Protein AF-0000000087319125 (afdb_homodimer)

pLDDT: mean 79.11, std 26.71, range [21.03, 98.69]

Structure (mmCIF, N/CA/C/O backbone):
data_AF-0000000087319125-model_v1
#
loop_
_entity.id
_entity.type
_entity.pdbx_description
1 polymer 'Uncharacterized protein'
#
loop_
_atom_site.group_PDB
_atom_site.id
_atom_site.type_symbol
_atom_site.label_atom_id
_atom_site.label_alt_id
_atom_site.label_comp_id
_atom_site.label_asym_id
_atom_site.label_entity_id
_atom_site.label_seq_id
_atom_site.pdbx_PDB_ins_code
_atom_site.Cartn_x
_atom_site.Cartn_y
_atom_site.Cartn_z
_atom_site.occupancy
_atom_site.B_iso_or_equiv
_atom_site.auth_seq_id
_atom_site.auth_comp_id
_atom_site.auth_asym_id
_atom_site.auth_atom_id
_atom_site.pdbx_PDB_model_num
ATOM 1 N N . MET A 1 1 ? -38.781 -4.066 -57.594 1 25.02 1 MET A N 1
ATOM 2 C CA . MET A 1 1 ? -39.094 -4 -56.156 1 25.02 1 MET A CA 1
ATOM 3 C C . MET A 1 1 ? -37.938 -4.477 -55.312 1 25.02 1 MET A C 1
ATOM 5 O O . MET A 1 1 ? -38.031 -4.508 -54.062 1 25.02 1 MET A O 1
ATOM 9 N N . GLU A 1 2 ? -36.938 -5.199 -55.875 1 26.89 2 GLU A N 1
ATOM 10 C CA . GLU A 1 2 ? -35.875 -6.105 -55.406 1 26.89 2 GLU A CA 1
ATOM 11 C C . GLU A 1 2 ? -34.75 -5.344 -54.75 1 26.89 2 GLU A C 1
ATOM 13 O O . GLU A 1 2 ? -33.969 -5.918 -53.969 1 26.89 2 GLU A O 1
ATOM 18 N N . GLU A 1 3 ? -34.406 -4.188 -55.25 1 23.64 3 GLU A N 1
ATOM 19 C CA . GLU A 1 3 ? -33.125 -3.508 -55.188 1 23.64 3 GLU A CA 1
ATOM 20 C C . GLU A 1 3 ? -32.812 -3.064 -53.75 1 23.64 3 GLU A C 1
ATOM 22 O O . GLU A 1 3 ? -31.656 -2.805 -53.406 1 23.64 3 GLU A O 1
ATOM 27 N N . GLU A 1 4 ? -33.844 -2.639 -53.094 1 25.41 4 GLU A N 1
ATOM 28 C CA . GLU A 1 4 ? -33.656 -1.659 -52.031 1 25.41 4 GLU A CA 1
ATOM 29 C C . GLU A 1 4 ? -32.938 -2.287 -50.844 1 25.41 4 GLU A C 1
ATOM 31 O O . GLU A 1 4 ? -33.312 -2.055 -49.688 1 25.41 4 GLU A O 1
ATOM 36 N N . ALA A 1 5 ? -32.5 -3.541 -51 1 22.66 5 ALA A N 1
ATOM 37 C CA . ALA A 1 5 ? -32.094 -4.355 -49.844 1 22.66 5 ALA A CA 1
ATOM 38 C C . ALA A 1 5 ? -30.953 -3.715 -49.094 1 22.66 5 ALA A C 1
ATOM 40 O O . ALA A 1 5 ? -30.969 -3.688 -47.844 1 22.66 5 ALA A O 1
ATOM 41 N N . ALA A 1 6 ? -29.766 -3.613 -49.688 1 21.61 6 ALA A N 1
ATOM 42 C CA . ALA A 1 6 ? -28.453 -3.959 -49.125 1 21.61 6 ALA A CA 1
ATOM 43 C C . ALA A 1 6 ? -27.938 -2.842 -48.219 1 21.61 6 ALA A C 1
ATOM 45 O O . ALA A 1 6 ? -26.781 -2.895 -47.781 1 21.61 6 ALA A O 1
ATOM 46 N N . ALA A 1 7 ? -28.375 -1.65 -48.312 1 21.03 7 ALA A N 1
ATOM 47 C CA . ALA A 1 7 ? -27.547 -0.565 -47.781 1 21.03 7 ALA A CA 1
ATOM 48 C C . ALA A 1 7 ? -27.391 -0.665 -46.281 1 21.03 7 ALA A C 1
ATOM 50 O O . ALA A 1 7 ? -27.875 0.193 -45.531 1 21.03 7 ALA A O 1
ATOM 51 N N . ALA A 1 8 ? -27.891 -1.714 -45.562 1 22.61 8 ALA A N 1
ATOM 52 C CA . ALA A 1 8 ? -27.938 -1.617 -44.125 1 22.61 8 ALA A CA 1
ATOM 53 C C . ALA A 1 8 ? -26.547 -1.407 -43.531 1 22.61 8 ALA A C 1
ATOM 55 O O . ALA A 1 8 ? -25.703 -2.312 -43.562 1 22.61 8 ALA A O 1
ATOM 56 N N . ALA A 1 9 ? -25.781 -0.359 -43.812 1 22.11 9 ALA A N 1
ATOM 57 C CA . ALA A 1 9 ? -24.484 0.151 -43.375 1 22.11 9 ALA A CA 1
ATOM 58 C C . ALA A 1 9 ? -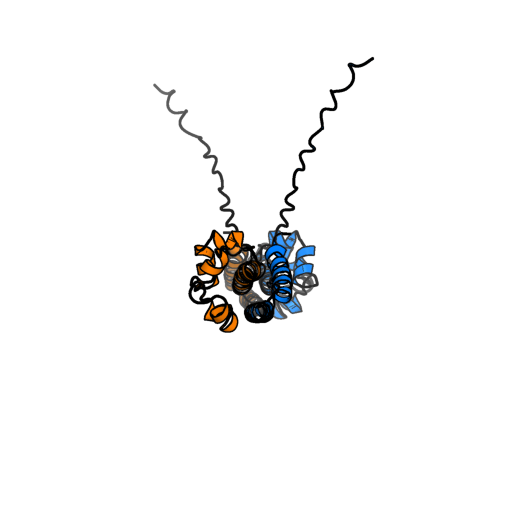24.359 0.104 -41.844 1 22.11 9 ALA A C 1
ATOM 60 O O . ALA A 1 9 ? -25.109 0.774 -41.125 1 22.11 9 ALA A O 1
ATOM 61 N N . THR A 1 10 ? -24.062 -1.036 -41.25 1 22.89 10 THR A N 1
ATOM 62 C CA . THR A 1 10 ? -23.969 -1.402 -39.844 1 22.89 10 THR A CA 1
ATOM 63 C C . THR A 1 10 ? -23.062 -0.426 -39.094 1 22.89 10 THR A C 1
ATOM 65 O O . THR A 1 10 ? -21.922 -0.202 -39.5 1 22.89 10 THR A O 1
ATOM 68 N N . GLU A 1 11 ? -23.516 0.74 -38.656 1 21.3 11 GLU A N 1
ATOM 69 C CA . GLU A 1 11 ? -22.891 1.734 -37.781 1 21.3 11 GLU A CA 1
ATOM 70 C C . GLU A 1 11 ? -22.125 1.07 -36.625 1 21.3 11 GLU A C 1
ATOM 72 O O . GLU A 1 11 ? -22.734 0.428 -35.781 1 21.3 11 GLU A O 1
ATOM 77 N N . GLU A 1 12 ? -21 0.426 -36.906 1 22.55 12 GLU A N 1
ATOM 78 C CA . GLU A 1 12 ? -20.047 -0.133 -35.938 1 22.55 12 GLU A CA 1
ATOM 79 C C . GLU A 1 12 ? -19.75 0.86 -34.844 1 22.55 12 GLU A C 1
ATOM 81 O O . GLU A 1 12 ? -19.203 1.938 -35.094 1 22.55 12 GLU A O 1
ATOM 86 N N . GLU A 1 13 ? -20.641 1.025 -33.875 1 23.78 13 GLU A N 1
ATOM 87 C CA . GLU A 1 13 ? -20.484 1.828 -32.688 1 23.78 13 GLU A CA 1
ATOM 88 C C . GLU A 1 13 ? -19.078 1.679 -32.094 1 23.78 13 GLU A C 1
ATOM 90 O O . GLU A 1 13 ? -18.656 0.567 -31.781 1 23.78 13 GLU A O 1
ATOM 95 N N . ALA A 1 14 ? -18.141 2.506 -32.406 1 24.02 14 ALA A N 1
ATOM 96 C CA . ALA A 1 14 ? -16.844 2.775 -31.812 1 24.02 14 ALA A CA 1
ATOM 97 C C . ALA A 1 14 ? -16.891 2.639 -30.297 1 24.02 14 ALA A C 1
ATOM 99 O O . ALA A 1 14 ? -17.484 3.479 -29.609 1 24.02 14 ALA A O 1
ATOM 100 N N . ALA A 1 15 ? -17.234 1.539 -29.75 1 24.06 15 ALA A N 1
ATOM 101 C CA . ALA A 1 15 ? -17.156 1.241 -28.312 1 24.06 15 ALA A CA 1
ATOM 102 C C . ALA A 1 15 ? -15.883 1.801 -27.703 1 24.06 15 ALA A C 1
ATOM 104 O O . ALA A 1 15 ? -14.789 1.275 -27.938 1 24.06 15 ALA A O 1
ATOM 105 N N . VAL A 1 16 ? -15.656 3.002 -27.703 1 24.8 16 VAL A N 1
ATOM 106 C CA . VAL A 1 16 ? -14.734 3.775 -26.875 1 24.8 16 VAL A CA 1
ATOM 107 C C . VAL A 1 16 ? -14.641 3.15 -25.484 1 24.8 16 VAL A C 1
ATOM 109 O O . VAL A 1 16 ? -15.617 3.146 -24.734 1 24.8 16 VAL A O 1
ATOM 112 N N . THR A 1 17 ? -14.195 2.004 -25.375 1 25.05 17 THR A N 1
ATOM 113 C CA . THR A 1 17 ? -13.852 1.373 -24.109 1 25.05 17 THR A CA 1
ATOM 114 C C . THR A 1 17 ? -13.289 2.4 -23.125 1 25.05 17 THR A C 1
ATOM 116 O O . THR A 1 17 ? -12.227 2.979 -23.359 1 25.05 17 THR A O 1
ATOM 119 N N . HIS A 1 18 ? -13.992 3.357 -22.75 1 25.55 18 HIS A N 1
ATOM 120 C CA . HIS A 1 18 ? -13.781 4.238 -21.609 1 25.55 18 HIS A CA 1
ATOM 121 C C . HIS A 1 18 ? -13.016 3.521 -20.5 1 25.55 18 HIS A C 1
ATOM 123 O O . HIS A 1 18 ? -13.57 2.662 -19.812 1 25.55 18 HIS A O 1
ATOM 129 N N . ARG A 1 19 ? -11.898 3.057 -20.844 1 26.61 19 ARG A N 1
ATOM 130 C CA . ARG A 1 19 ? -10.922 2.621 -19.844 1 26.61 19 ARG A CA 1
ATOM 131 C C . ARG A 1 19 ? -11.047 3.424 -18.562 1 26.61 19 ARG A C 1
ATOM 133 O O . ARG A 1 19 ? -10.727 4.613 -18.531 1 26.61 19 ARG A O 1
ATOM 140 N N . HIS A 1 20 ? -12.195 3.387 -17.953 1 28.06 20 HIS A N 1
ATOM 141 C CA . HIS A 1 20 ? -12.289 3.938 -16.609 1 28.06 20 HIS A CA 1
ATOM 142 C C . HIS A 1 20 ? -10.953 3.852 -15.875 1 28.06 20 HIS A C 1
ATOM 144 O O . HIS A 1 20 ? -10.461 2.756 -15.609 1 28.06 20 HIS A O 1
ATOM 150 N N . GLN A 1 21 ? -9.984 4.523 -16.344 1 27.44 21 GLN A N 1
ATOM 151 C CA . GLN A 1 21 ? -8.75 4.766 -15.617 1 27.44 21 GLN A CA 1
ATOM 152 C C . GLN A 1 21 ? -9 4.797 -14.109 1 27.44 21 GLN A C 1
ATOM 154 O O . GLN A 1 21 ? -9.5 5.785 -13.578 1 27.44 21 GLN A O 1
ATOM 159 N N . HIS A 1 22 ? -9.742 3.914 -13.633 1 32.62 22 HIS A N 1
ATOM 160 C CA . HIS A 1 22 ? -9.859 3.85 -12.18 1 32.62 22 HIS A CA 1
ATOM 161 C C . HIS A 1 22 ? -8.586 4.344 -11.5 1 32.62 22 HIS A C 1
ATOM 163 O O . HIS A 1 22 ? -7.504 3.816 -11.742 1 32.62 22 HIS A O 1
ATOM 169 N N . ARG A 1 23 ? -8.344 5.531 -11.656 1 33.59 23 ARG A N 1
ATOM 170 C CA . ARG A 1 23 ? -7.273 6.301 -11.031 1 33.59 23 ARG A CA 1
ATOM 171 C C . ARG A 1 23 ? -6.988 5.793 -9.617 1 33.59 23 ARG A C 1
ATOM 173 O O . ARG A 1 23 ? -7.793 5.984 -8.711 1 33.59 23 ARG A O 1
ATOM 180 N N . ARG A 1 24 ? -6.52 4.613 -9.609 1 42.56 24 ARG A N 1
ATOM 181 C CA . ARG A 1 24 ? -5.992 4.098 -8.344 1 42.56 24 ARG A CA 1
ATOM 182 C C . ARG A 1 24 ? -5.32 5.203 -7.539 1 42.56 24 ARG A C 1
ATOM 184 O O . ARG A 1 24 ? -4.688 6.094 -8.109 1 42.56 24 ARG A O 1
ATOM 191 N N . ARG A 1 25 ? -5.938 5.469 -6.41 1 46.28 25 ARG A N 1
ATOM 192 C CA . ARG A 1 25 ? -5.398 6.457 -5.477 1 46.28 25 ARG A CA 1
ATOM 193 C C . ARG A 1 25 ? -3.895 6.285 -5.309 1 46.28 25 ARG A C 1
ATOM 195 O O . ARG A 1 25 ? -3.406 5.172 -5.117 1 46.28 25 ARG A O 1
ATOM 202 N N . PRO A 1 26 ? -3.234 7.242 -5.871 1 48.5 26 PRO A N 1
ATOM 203 C CA . PRO A 1 26 ? -1.828 7.117 -5.477 1 48.5 26 PRO A CA 1
ATOM 204 C C . PRO A 1 26 ? -1.658 6.785 -3.996 1 48.5 26 PRO A C 1
ATOM 206 O O . PRO A 1 26 ? -2.457 7.223 -3.164 1 48.5 26 PRO A O 1
ATOM 209 N N . ALA A 1 27 ? -0.983 5.852 -3.586 1 58.91 27 ALA A N 1
ATOM 210 C CA . ALA A 1 27 ? -0.657 5.531 -2.199 1 58.91 27 ALA A CA 1
ATOM 211 C C . ALA A 1 27 ? -0.122 6.758 -1.466 1 58.91 27 ALA A C 1
ATOM 213 O O . ALA A 1 27 ? -0.305 6.895 -0.254 1 58.91 27 ALA A O 1
ATOM 214 N N . THR A 1 28 ? 0.435 7.66 -2.328 1 72.38 28 THR A N 1
ATOM 215 C CA . THR A 1 28 ? 1.011 8.867 -1.737 1 72.38 28 THR A CA 1
ATOM 216 C C . THR A 1 28 ? 0.646 10.102 -2.559 1 72.38 28 THR A C 1
ATOM 218 O O . THR A 1 28 ? 0.623 10.047 -3.789 1 72.38 28 THR A O 1
ATOM 221 N N . ALA A 1 29 ? 0.212 11.188 -1.948 1 80.88 29 ALA A N 1
ATOM 222 C CA . ALA A 1 29 ? -0.14 12.422 -2.637 1 80.88 29 ALA A CA 1
ATOM 223 C C . ALA A 1 29 ? 0.317 13.641 -1.839 1 80.88 29 ALA A C 1
ATOM 225 O O . ALA A 1 29 ? 0.651 13.531 -0.657 1 80.88 29 ALA A O 1
ATOM 226 N N . ASP A 1 30 ? 0.442 14.766 -2.559 1 90.25 30 ASP A N 1
ATOM 227 C CA . ASP A 1 30 ? 0.856 16.016 -1.926 1 90.25 30 ASP A CA 1
ATOM 228 C C . ASP A 1 30 ? -0.339 16.75 -1.316 1 90.25 30 ASP A C 1
ATOM 230 O O . ASP A 1 30 ? -1.482 16.312 -1.476 1 90.25 30 ASP A O 1
ATOM 234 N N . PRO A 1 31 ? -0.027 17.875 -0.586 1 93.69 31 PRO A N 1
ATOM 235 C CA . PRO A 1 31 ? -1.12 18.594 0.074 1 93.69 31 PRO A CA 1
ATOM 236 C C . PRO A 1 31 ? -2.156 19.125 -0.914 1 93.69 31 PRO A C 1
ATOM 238 O O . PRO A 1 31 ? -3.355 19.109 -0.625 1 93.69 31 PRO A O 1
ATOM 241 N N . ALA A 1 32 ? -1.758 19.578 -1.958 1 91.5 32 ALA A N 1
ATOM 242 C CA . ALA A 1 32 ? -2.688 20.141 -2.93 1 91.5 32 ALA A CA 1
ATOM 243 C C . ALA A 1 32 ? -3.689 19.094 -3.41 1 91.5 32 ALA A C 1
ATOM 245 O O . ALA A 1 32 ? -4.875 19.406 -3.576 1 91.5 32 ALA A O 1
ATOM 246 N N . TYR A 1 33 ? -3.262 17.891 -3.699 1 88.62 33 TYR A N 1
ATOM 247 C CA . TYR A 1 33 ? -4.164 16.812 -4.082 1 88.62 33 TYR A CA 1
ATOM 248 C C . TYR A 1 33 ? -5.215 16.562 -3.004 1 88.62 33 TYR A C 1
ATOM 250 O O . TYR A 1 33 ? -6.414 16.562 -3.289 1 88.62 33 TYR A O 1
ATOM 258 N N . TRP A 1 34 ? -4.762 16.375 -1.835 1 92.62 34 TRP A N 1
ATOM 259 C CA . TRP A 1 34 ? -5.656 16.016 -0.736 1 92.62 34 TRP A CA 1
ATOM 260 C C . TRP A 1 34 ? -6.656 17.141 -0.467 1 92.62 34 TRP A C 1
ATOM 262 O O . TRP A 1 34 ? -7.828 16.875 -0.18 1 92.62 34 TRP A O 1
ATOM 272 N N . LYS A 1 35 ? -6.16 18.359 -0.578 1 94 35 LYS A N 1
ATOM 273 C CA . LYS A 1 35 ? -7.008 19.531 -0.391 1 94 35 LYS A CA 1
ATOM 274 C C . LYS A 1 35 ? -8.219 19.5 -1.323 1 94 35 LYS A C 1
ATOM 276 O O . LYS A 1 35 ? -9.328 19.844 -0.922 1 94 35 LYS A O 1
ATOM 281 N N . GLY A 1 36 ? -8.047 19.047 -2.42 1 93.06 36 GLY A N 1
ATOM 282 C CA . GLY A 1 36 ? -9.078 19.047 -3.441 1 93.06 36 GLY A CA 1
ATOM 283 C C . GLY A 1 36 ? -9.938 17.797 -3.418 1 93.06 36 GLY A C 1
ATOM 284 O O . GLY A 1 36 ? -10.898 17.672 -4.184 1 93.06 36 GLY A O 1
ATOM 285 N N . HIS A 1 37 ? -9.656 16.906 -2.6 1 91.69 37 HIS A N 1
ATOM 286 C CA . HIS A 1 37 ? -10.375 15.625 -2.621 1 91.69 37 HIS A CA 1
ATOM 287 C C . HIS A 1 37 ? -10.773 15.203 -1.214 1 91.69 37 HIS A C 1
ATOM 289 O O . HIS A 1 37 ? -10.312 14.172 -0.713 1 91.69 37 HIS A O 1
ATOM 295 N N . PRO A 1 38 ? -11.711 15.93 -0.602 1 92.44 38 PRO A N 1
ATOM 296 C CA . PRO A 1 38 ? -12.133 15.57 0.756 1 92.44 38 PRO A CA 1
ATOM 297 C C . PRO A 1 38 ? -12.766 14.18 0.835 1 92.44 38 PRO A C 1
ATOM 299 O O . PRO A 1 38 ? -12.641 13.5 1.855 1 92.44 38 PRO A O 1
ATOM 302 N N . GLU A 1 39 ? -13.375 13.703 -0.21 1 89.62 39 GLU A N 1
ATOM 303 C CA . GLU A 1 39 ? -13.977 12.375 -0.235 1 89.62 39 GLU A CA 1
ATOM 304 C C . GLU A 1 39 ? -12.922 11.281 -0.13 1 89.62 39 GLU A C 1
ATOM 306 O O . GLU A 1 39 ? -13.164 10.234 0.47 1 89.62 39 GLU A O 1
ATOM 311 N N . LYS A 1 40 ? -11.82 11.453 -0.725 1 84.94 40 LYS A N 1
ATOM 312 C CA . LYS A 1 40 ? -10.734 10.477 -0.658 1 84.94 40 LYS A CA 1
ATOM 313 C C . LYS A 1 40 ? -10.125 10.43 0.738 1 84.94 40 LYS A C 1
ATOM 315 O O . LYS A 1 40 ? -9.68 9.375 1.192 1 84.94 40 LYS A O 1
ATOM 320 N N . ILE A 1 41 ? -10.117 11.586 1.368 1 90.19 41 ILE A N 1
ATOM 321 C CA . ILE A 1 41 ? -9.656 11.602 2.752 1 90.19 41 ILE A CA 1
ATOM 322 C C . ILE A 1 41 ? -10.562 10.719 3.609 1 90.19 41 ILE A C 1
ATOM 324 O O . ILE A 1 41 ? -10.086 9.883 4.375 1 90.19 41 ILE A O 1
ATOM 328 N N . ILE A 1 42 ? -11.828 10.898 3.422 1 90.12 42 ILE A N 1
ATOM 329 C CA . ILE A 1 42 ? -12.805 10.117 4.176 1 90.12 42 ILE A CA 1
ATOM 330 C C . ILE A 1 42 ? -12.648 8.633 3.846 1 90.12 42 ILE A C 1
ATOM 332 O 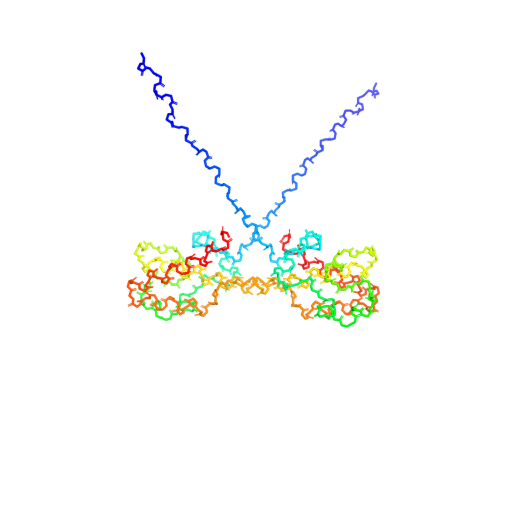O . ILE A 1 42 ? -12.742 7.785 4.734 1 90.12 42 ILE A O 1
ATOM 336 N N . ASP A 1 43 ? -12.344 8.328 2.631 1 82.69 43 ASP A N 1
ATOM 337 C CA . ASP A 1 43 ? -12.133 6.938 2.238 1 82.69 43 ASP A CA 1
ATOM 338 C C . ASP A 1 43 ? -10.961 6.328 3.004 1 82.69 43 ASP A C 1
ATOM 340 O O . ASP A 1 43 ? -10.984 5.145 3.354 1 82.69 43 ASP A O 1
ATOM 344 N N . CYS A 1 44 ? -9.945 7.023 3.234 1 82.69 44 CYS A N 1
ATOM 345 C CA . CYS A 1 44 ? -8.727 6.535 3.871 1 82.69 44 CYS A CA 1
ATOM 346 C C . CYS A 1 44 ? -8.898 6.465 5.387 1 82.69 44 CYS A C 1
ATOM 348 O O . CYS A 1 44 ? -8.508 5.477 6.012 1 82.69 44 CYS A O 1
ATOM 350 N N . ILE A 1 45 ? -9.477 7.527 5.918 1 87 45 ILE A N 1
ATOM 351 C CA . ILE A 1 45 ? -9.414 7.727 7.363 1 87 45 ILE A CA 1
ATOM 352 C C . ILE A 1 45 ? -10.766 7.371 7.992 1 87 45 ILE A C 1
ATOM 354 O O . ILE A 1 45 ? -10.828 7.008 9.172 1 87 45 ILE A O 1
ATOM 358 N N . GLY A 1 46 ? -11.852 7.48 7.23 1 87.31 46 GLY A N 1
ATOM 359 C CA . GLY A 1 46 ? -13.211 7.277 7.719 1 87.31 46 GLY A CA 1
ATOM 360 C C . GLY A 1 46 ? -13.93 8.57 8.039 1 87.31 46 GLY A C 1
ATOM 361 O O . GLY A 1 46 ? -15.141 8.578 8.234 1 87.31 46 GLY A O 1
ATOM 362 N N . ASN A 1 47 ? -13.266 9.688 8.234 1 90.44 47 ASN A N 1
ATOM 363 C CA . ASN A 1 47 ? -13.711 11.062 8.453 1 90.44 47 ASN A CA 1
ATOM 364 C C . ASN A 1 47 ? -12.68 12.07 7.965 1 90.44 47 ASN A C 1
ATOM 366 O O . ASN A 1 47 ? -11.727 11.703 7.273 1 90.44 47 ASN A O 1
ATOM 370 N N . LEU A 1 48 ? -12.859 13.344 8.273 1 91.69 48 LEU A N 1
ATOM 371 C CA . LEU A 1 48 ? -11.922 14.352 7.809 1 91.69 48 LEU A CA 1
ATOM 372 C C . LEU A 1 48 ? -10.711 14.445 8.734 1 91.69 48 LEU A C 1
ATOM 374 O O . LEU A 1 48 ? -9.828 15.273 8.531 1 91.69 48 LEU A O 1
ATOM 378 N N . GLY A 1 49 ? -10.578 13.609 9.719 1 91.94 49 GLY A N 1
ATOM 379 C CA . GLY A 1 49 ? -9.414 13.469 10.578 1 91.94 49 GLY A CA 1
ATOM 380 C C . GLY A 1 49 ? -9.258 14.609 11.57 1 91.94 49 GLY A C 1
ATOM 381 O O . GLY A 1 49 ? -8.812 15.695 11.203 1 91.94 49 GLY A O 1
ATOM 382 N N . SER A 1 50 ? -9.578 14.438 12.852 1 94.88 50 SER A N 1
ATOM 383 C CA . SER A 1 50 ? -9.344 15.461 13.859 1 94.88 50 SER A CA 1
ATOM 384 C C . SER A 1 50 ? -7.852 15.719 14.047 1 94.88 50 SER A C 1
ATOM 386 O O . SER A 1 50 ? -7.047 14.789 14.039 1 94.88 50 SER A O 1
ATOM 388 N N . ILE A 1 51 ? -7.555 17 14.25 1 96.94 51 ILE A N 1
ATOM 389 C CA . ILE A 1 51 ? -6.16 17.375 14.469 1 96.94 51 ILE A CA 1
ATOM 390 C C . ILE A 1 51 ? -5.656 16.75 15.766 1 96.94 51 ILE A C 1
ATOM 392 O O . ILE A 1 51 ? -4.559 16.188 15.812 1 96.94 51 ILE A O 1
ATOM 396 N N . LEU A 1 52 ? -6.414 16.766 16.797 1 93.5 52 LEU A N 1
ATOM 397 C CA . LEU A 1 52 ? -6.031 16.203 18.094 1 93.5 52 LEU A CA 1
ATOM 398 C C . LEU A 1 52 ? -5.691 14.727 17.953 1 93.5 52 LEU A C 1
ATOM 400 O O . LEU A 1 52 ? -4.648 14.273 18.438 1 93.5 52 LEU A O 1
ATOM 404 N N . GLY A 1 53 ? -6.512 13.977 17.328 1 93.25 53 GLY A N 1
ATOM 405 C CA . GLY A 1 53 ? -6.34 12.539 17.156 1 93.25 53 GLY A CA 1
ATOM 406 C C . GLY A 1 53 ? -5.246 12.188 16.172 1 93.25 53 GLY A C 1
ATOM 407 O O . GLY A 1 53 ? -4.637 11.117 16.266 1 93.25 53 GLY A O 1
ATOM 408 N N . SER A 1 54 ? -4.941 13.031 15.25 1 96.12 54 SER A N 1
ATOM 409 C CA . SER A 1 54 ? -4.016 12.734 14.164 1 96.12 54 SER A CA 1
ATOM 410 C C . SER A 1 54 ? -2.639 13.336 14.43 1 96.12 54 SER A C 1
ATOM 412 O O . SER A 1 54 ? -1.646 12.609 14.523 1 96.12 54 SER A O 1
ATOM 414 N N . LEU A 1 55 ? -2.643 14.625 14.641 1 97.62 55 LEU A N 1
ATOM 415 C CA . LEU A 1 55 ? -1.36 15.305 14.773 1 97.62 55 LEU A CA 1
ATOM 416 C C . LEU A 1 55 ? -1.062 15.625 16.234 1 97.62 55 LEU A C 1
ATOM 418 O O . LEU A 1 55 ? 0.011 16.141 16.562 1 97.62 55 LEU A O 1
ATOM 422 N N . GLY A 1 56 ? -2.023 15.383 17.141 1 94.75 56 GLY A N 1
ATOM 423 C CA . GLY A 1 56 ? -1.742 15.344 18.562 1 94.75 56 GLY A CA 1
ATOM 424 C C . GLY A 1 56 ? -2.057 16.656 19.266 1 94.75 56 GLY A C 1
ATOM 425 O O . GLY A 1 56 ? -2.408 17.641 18.625 1 94.75 56 GLY A O 1
ATOM 426 N N . GLU A 1 57 ? -1.826 16.578 20.641 1 94.75 57 GLU A N 1
ATOM 427 C CA . GLU A 1 57 ? -2.18 17.672 21.516 1 94.75 57 GLU A CA 1
ATOM 428 C C . GLU A 1 57 ? -1.283 18.891 21.266 1 94.75 57 GLU A C 1
ATOM 430 O O . GLU A 1 57 ? -1.746 20.031 21.312 1 94.75 57 GLU A O 1
ATOM 435 N N . VAL A 1 58 ? -0.05 18.734 21.078 1 96.44 58 VAL A N 1
ATOM 436 C CA . VAL A 1 58 ? 0.885 19.828 20.859 1 96.44 58 VAL A CA 1
ATOM 437 C C . VAL A 1 58 ? 0.458 20.641 19.641 1 96.44 58 VAL A C 1
ATOM 439 O O . VAL A 1 58 ? 0.395 21.875 19.688 1 96.44 58 VAL A O 1
ATOM 442 N N . CYS A 1 59 ? 0.143 19.938 18.578 1 97.38 59 CYS A N 1
ATOM 443 C CA . CYS A 1 59 ? -0.323 20.609 17.359 1 97.38 59 CYS A CA 1
ATOM 444 C C . CYS A 1 59 ? -1.642 21.328 17.609 1 97.38 59 CYS A C 1
ATOM 446 O O . CYS A 1 59 ? -1.806 22.484 17.219 1 97.38 59 CYS A O 1
ATOM 448 N N . HIS A 1 60 ? -2.562 20.641 18.234 1 95.94 60 HIS A N 1
ATOM 449 C CA . HIS A 1 60 ? -3.869 21.219 18.531 1 95.94 60 HIS A CA 1
ATOM 450 C C . HIS A 1 60 ? -3.732 22.5 19.359 1 95.94 60 HIS A C 1
ATOM 452 O O . HIS A 1 60 ? -4.406 23.484 19.078 1 95.94 60 HIS A O 1
ATOM 458 N N . ALA A 1 61 ? -2.895 22.453 20.328 1 96.56 61 ALA A N 1
ATOM 459 C CA . ALA A 1 61 ? -2.693 23.609 21.203 1 96.56 61 ALA A CA 1
ATOM 460 C C . ALA A 1 61 ? -2.023 24.75 20.453 1 96.56 61 ALA A C 1
ATOM 462 O O . ALA A 1 61 ? -2.355 25.922 20.656 1 96.56 61 ALA A O 1
ATOM 463 N N . PHE A 1 62 ? -1.119 24.547 19.609 1 96.81 62 PHE A N 1
ATOM 464 C CA . PHE A 1 62 ? -0.329 25.547 18.906 1 96.81 62 PHE A CA 1
ATOM 465 C C . PHE A 1 62 ? -1.194 26.328 17.922 1 96.81 62 PHE A C 1
ATOM 467 O O . PHE A 1 62 ? -1.123 27.562 17.859 1 96.81 62 PHE A O 1
ATOM 474 N N . PHE A 1 63 ? -1.988 25.594 17.156 1 95.38 63 PHE A N 1
ATOM 475 C CA . PHE A 1 63 ? -2.752 26.25 16.094 1 95.38 63 PHE A CA 1
ATOM 476 C C . PHE A 1 63 ? -4.117 26.688 16.609 1 95.38 63 PHE A C 1
ATOM 478 O O . PHE A 1 63 ? -4.809 27.469 15.953 1 95.38 63 PHE A O 1
ATOM 485 N N . GLY A 1 64 ? -4.48 26.219 17.734 1 85.25 64 GLY A N 1
ATOM 486 C CA . GLY A 1 64 ? -5.672 26.719 18.406 1 85.25 64 GLY A CA 1
ATOM 487 C C . GLY A 1 64 ? -6.961 26.219 17.797 1 85.25 64 GLY A C 1
ATOM 488 O O . GLY A 1 64 ? -6.992 25.125 17.203 1 85.25 64 GLY A O 1
ATOM 489 N N . SER A 1 65 ? -8.031 27.031 17.984 1 85.19 65 SER A N 1
ATOM 490 C CA . SER A 1 65 ? -9.391 26.609 17.656 1 85.19 65 SER A CA 1
ATOM 491 C C . SER A 1 65 ? -9.695 26.828 16.172 1 85.19 65 SER A C 1
ATOM 493 O O . SER A 1 65 ? -10.797 26.516 15.711 1 85.19 65 SER A O 1
ATOM 495 N N . LYS A 1 66 ? -8.727 27.219 15.398 1 88.06 66 LYS A N 1
ATOM 496 C CA . LYS A 1 66 ? -9 27.516 14 1 88.06 66 LYS A CA 1
ATOM 497 C C . LYS A 1 66 ? -8.852 26.266 13.133 1 88.06 66 LYS A C 1
ATOM 499 O O . LYS A 1 66 ? -9.414 26.188 12.039 1 88.06 66 LYS A O 1
ATOM 504 N N . ILE A 1 67 ? -8.109 25.375 13.617 1 94.75 67 ILE A N 1
ATOM 505 C CA . ILE A 1 67 ? -7.816 24.172 12.852 1 94.75 67 ILE A CA 1
ATOM 506 C C . ILE A 1 67 ? -8.344 22.953 13.594 1 94.75 67 ILE A C 1
ATOM 508 O O . ILE A 1 67 ? -7.789 22.562 14.633 1 94.75 67 ILE A O 1
ATOM 512 N N . HIS A 1 68 ? -9.352 22.344 13.055 1 95.25 68 HIS A N 1
ATOM 513 C CA . HIS A 1 68 ? -9.984 21.25 13.766 1 95.25 68 HIS A CA 1
ATOM 514 C C . HIS A 1 68 ? -9.75 19.922 13.047 1 95.25 68 HIS A C 1
ATOM 516 O O . HIS A 1 68 ? -9.711 18.859 13.68 1 95.25 68 HIS A O 1
ATOM 522 N N . THR A 1 69 ? -9.734 20.016 11.719 1 97.06 69 THR A N 1
ATOM 523 C CA . THR A 1 69 ? -9.625 18.797 10.93 1 97.06 69 THR A CA 1
ATOM 524 C C . THR A 1 69 ? -8.375 18.828 10.047 1 97.06 69 THR A C 1
ATOM 526 O O . THR A 1 69 ? -7.766 19.891 9.867 1 97.06 69 THR A O 1
ATOM 529 N N . LEU A 1 70 ? -8.047 17.625 9.531 1 97.31 70 LEU A N 1
ATOM 530 C CA . LEU A 1 70 ? -6.957 17.562 8.57 1 97.31 70 LEU A CA 1
ATOM 531 C C . LEU A 1 70 ? -7.285 18.375 7.32 1 97.31 70 LEU A C 1
ATOM 533 O O . LEU A 1 70 ? -6.395 18.984 6.719 1 97.31 70 LEU A O 1
ATOM 537 N N . GLN A 1 71 ? -8.531 18.406 6.961 1 96.5 71 GLN A N 1
ATOM 538 C CA . GLN A 1 71 ? -8.961 19.234 5.836 1 96.5 71 GLN A CA 1
ATOM 539 C C . GLN A 1 71 ? -8.68 20.703 6.102 1 96.5 71 GLN A C 1
ATOM 541 O O . GLN A 1 71 ? -8.172 21.406 5.227 1 96.5 71 GLN A O 1
ATOM 546 N N . ASP A 1 72 ? -8.961 21.141 7.273 1 97.19 72 ASP A N 1
ATOM 547 C CA . ASP A 1 72 ? -8.625 22.516 7.656 1 97.19 72 ASP A CA 1
ATOM 548 C C . ASP A 1 72 ? -7.125 22.766 7.52 1 97.19 72 ASP A C 1
ATOM 550 O O . ASP A 1 72 ? -6.707 23.828 7.059 1 97.19 72 ASP A O 1
ATOM 554 N N . ALA A 1 73 ? -6.371 21.828 8 1 98 73 ALA A N 1
ATOM 555 C CA . ALA A 1 73 ? -4.918 21.938 7.992 1 98 73 ALA A CA 1
ATOM 556 C C . ALA A 1 73 ? -4.383 22.078 6.57 1 98 73 ALA A C 1
ATOM 558 O O . ALA A 1 73 ? -3.488 22.891 6.316 1 98 73 ALA A O 1
ATOM 559 N N . LEU A 1 74 ? -4.969 21.344 5.684 1 97.19 74 LEU A N 1
ATOM 560 C CA . LEU A 1 74 ? -4.582 21.391 4.277 1 97.19 74 LEU A CA 1
ATOM 561 C C . LEU A 1 74 ? -4.934 22.734 3.662 1 97.19 74 LEU A C 1
ATOM 563 O O . LEU A 1 74 ? -4.219 23.234 2.787 1 97.19 74 LEU A O 1
ATOM 567 N N . CYS A 1 75 ? -5.957 23.344 4.152 1 95.94 75 CYS A N 1
ATOM 568 C CA . CYS A 1 75 ? -6.465 24.594 3.582 1 95.94 75 CYS A CA 1
ATOM 569 C C . CYS A 1 75 ? -5.898 25.797 4.316 1 95.94 75 CYS A C 1
ATOM 571 O O . CYS A 1 75 ? -6.195 26.938 3.965 1 95.94 75 CYS A O 1
ATOM 573 N N . ASN A 1 76 ? -5.141 25.5 5.301 1 95.75 76 ASN A N 1
ATOM 574 C CA . ASN A 1 76 ? -4.641 26.625 6.09 1 95.75 76 ASN A CA 1
ATOM 575 C C . ASN A 1 76 ? -3.938 27.656 5.215 1 95.75 76 ASN A C 1
ATOM 577 O O . ASN A 1 76 ? -3.186 27.297 4.305 1 95.75 76 ASN A O 1
ATOM 581 N N . THR A 1 77 ? -4.082 28.938 5.508 1 93.44 77 THR A N 1
ATOM 582 C CA . THR A 1 77 ? -3.615 30.016 4.641 1 93.44 77 THR A CA 1
ATOM 583 C C . THR A 1 77 ? -2.338 30.641 5.195 1 93.44 77 THR A C 1
ATOM 585 O O . THR A 1 77 ? -1.801 31.594 4.617 1 93.44 77 THR A O 1
ATOM 588 N N . ARG A 1 78 ? -1.921 30.203 6.258 1 94.69 78 ARG A N 1
ATOM 589 C CA . ARG A 1 78 ? -0.653 30.688 6.793 1 94.69 78 ARG A CA 1
ATOM 590 C C . ARG A 1 78 ? 0.487 30.438 5.812 1 94.69 78 ARG A C 1
ATOM 592 O O . ARG A 1 78 ? 0.603 29.344 5.25 1 94.69 78 ARG A O 1
ATOM 599 N N . THR A 1 79 ? 1.371 31.422 5.59 1 95.69 79 THR A N 1
ATOM 600 C CA . THR A 1 79 ? 2.402 31.297 4.562 1 95.69 79 THR A CA 1
ATOM 601 C C . THR A 1 79 ? 3.781 31.141 5.195 1 95.69 79 THR A C 1
ATOM 603 O O . THR A 1 79 ? 4.793 31.109 4.492 1 95.69 79 THR A O 1
ATOM 606 N N . ASP A 1 80 ? 3.939 31.156 6.516 1 96.81 80 ASP A N 1
ATOM 607 C CA . ASP A 1 80 ? 5.227 30.969 7.18 1 96.81 80 ASP A CA 1
ATOM 608 C C . ASP A 1 80 ? 5.586 29.484 7.277 1 96.81 80 ASP A C 1
ATOM 610 O O . ASP A 1 80 ? 4.887 28.641 6.727 1 96.81 80 ASP A O 1
ATOM 614 N N . CYS A 1 81 ? 6.695 29.156 7.918 1 97.69 81 CYS A N 1
ATOM 615 C CA . CYS A 1 81 ? 7.191 27.797 7.996 1 97.69 81 CYS A CA 1
ATOM 616 C C . CYS A 1 81 ? 6.246 26.906 8.812 1 97.69 81 CYS A C 1
ATOM 618 O O . CYS A 1 81 ? 6.172 25.703 8.586 1 97.69 81 CYS A O 1
ATOM 620 N N . TYR A 1 82 ? 5.496 27.469 9.812 1 97.94 82 TYR A N 1
ATOM 621 C CA . TYR A 1 82 ? 4.531 26.688 10.57 1 97.94 82 TYR A CA 1
ATOM 622 C C . TYR A 1 82 ? 3.352 26.281 9.695 1 97.94 82 TYR A C 1
ATOM 624 O O . TYR A 1 82 ? 2.826 25.172 9.836 1 97.94 82 TYR A O 1
ATOM 632 N N . GLY A 1 83 ? 2.883 27.219 8.836 1 97.94 83 GLY A N 1
ATOM 633 C CA . GLY A 1 83 ? 1.85 26.875 7.875 1 97.94 83 GLY A CA 1
ATOM 634 C C . GLY A 1 83 ? 2.256 25.734 6.945 1 97.94 83 GLY A C 1
ATOM 635 O O . GLY A 1 83 ? 1.473 24.812 6.699 1 97.94 83 GLY A O 1
ATOM 636 N N . ASP A 1 84 ? 3.436 25.797 6.383 1 97.94 84 ASP A N 1
ATOM 637 C CA . ASP A 1 84 ? 3.969 24.75 5.535 1 97.94 84 ASP A CA 1
ATOM 638 C C . ASP A 1 84 ? 4.016 23.406 6.277 1 97.94 84 ASP A C 1
ATOM 640 O O . ASP A 1 84 ? 3.646 22.375 5.727 1 97.94 84 ASP A O 1
ATOM 644 N N . LEU A 1 85 ? 4.539 23.453 7.492 1 98.56 85 LEU A N 1
ATOM 645 C CA . LEU A 1 85 ? 4.629 22.25 8.32 1 98.56 85 LEU A CA 1
ATOM 646 C C . LEU A 1 85 ? 3.258 21.609 8.492 1 98.56 85 LEU A C 1
ATOM 648 O O . LEU A 1 85 ? 3.119 20.391 8.375 1 98.56 85 LEU A O 1
ATOM 652 N N . LEU A 1 86 ? 2.301 22.406 8.773 1 98.38 86 LEU A N 1
ATOM 653 C CA . LEU A 1 86 ? 0.948 21.906 8.992 1 98.38 86 LEU A CA 1
ATOM 654 C C . LEU A 1 86 ? 0.394 21.266 7.727 1 98.38 86 LEU A C 1
ATOM 656 O O . LEU A 1 86 ? -0.187 20.172 7.785 1 98.38 86 LEU A O 1
ATOM 660 N N . ARG A 1 87 ? 0.53 21.875 6.598 1 98.19 87 ARG A N 1
ATOM 661 C CA . ARG A 1 87 ? 0.05 21.328 5.332 1 98.19 87 ARG A CA 1
ATOM 662 C C . ARG A 1 87 ? 0.771 20.031 4.98 1 98.19 87 ARG A C 1
ATOM 664 O O . ARG A 1 87 ? 0.132 19.031 4.645 1 98.19 87 ARG A O 1
ATOM 671 N N . GLU A 1 88 ? 2.076 20.016 5.07 1 97.81 88 GLU A N 1
ATOM 672 C CA . GLU A 1 88 ? 2.865 18.828 4.758 1 97.81 88 GLU A CA 1
ATOM 673 C C . GLU A 1 88 ? 2.617 17.719 5.777 1 97.81 88 GLU A C 1
ATOM 675 O O . GLU A 1 88 ? 2.592 16.547 5.422 1 97.81 88 GLU A O 1
ATOM 680 N N . GLY A 1 89 ? 2.436 18.109 7.066 1 98.19 89 GLY A N 1
ATOM 681 C CA . GLY A 1 89 ? 2.111 17.141 8.094 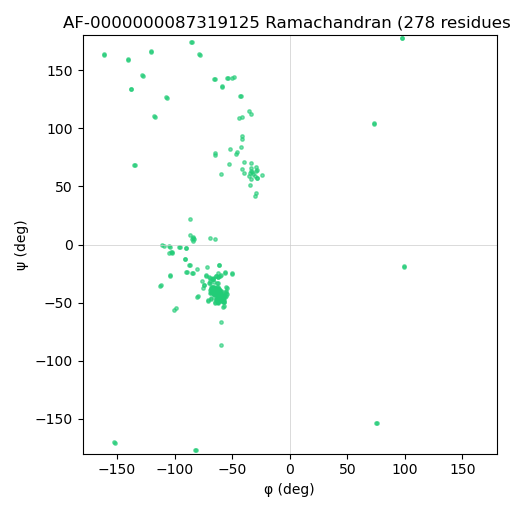1 98.19 89 GLY A CA 1
ATOM 682 C C . GLY A 1 89 ? 0.77 16.469 7.871 1 98.19 89 GLY A C 1
ATOM 683 O O . GLY A 1 89 ? 0.649 15.242 8.016 1 98.19 89 GLY A O 1
ATOM 684 N N . ALA A 1 90 ? -0.176 17.203 7.512 1 97.88 90 ALA A N 1
ATOM 685 C CA . ALA A 1 90 ? -1.506 16.672 7.25 1 97.88 90 ALA A CA 1
ATOM 686 C C . ALA A 1 90 ? -1.476 15.68 6.082 1 97.88 90 ALA A C 1
ATOM 688 O O . ALA A 1 90 ? -2 14.57 6.184 1 97.88 90 ALA A O 1
ATOM 689 N N . ALA A 1 91 ? -0.872 16.094 5.051 1 96.5 91 ALA A N 1
ATOM 690 C CA . ALA A 1 91 ? -0.751 15.211 3.896 1 96.5 91 ALA A CA 1
ATOM 691 C C . ALA A 1 91 ? 0.01 13.938 4.258 1 96.5 91 ALA A C 1
ATOM 693 O O . ALA A 1 91 ? -0.394 12.836 3.881 1 96.5 91 ALA A O 1
ATOM 694 N N . ALA A 1 92 ? 1.103 14.062 4.953 1 95.44 92 ALA A N 1
ATOM 695 C CA . ALA A 1 92 ? 1.919 12.914 5.34 1 95.44 92 ALA A CA 1
ATOM 696 C C . ALA A 1 92 ? 1.116 11.93 6.188 1 95.44 92 ALA A C 1
ATOM 698 O O . ALA A 1 92 ? 1.231 10.719 6.016 1 95.44 92 ALA A O 1
ATOM 699 N N . TYR A 1 93 ? 0.313 12.438 7.074 1 95.69 93 TYR A N 1
ATOM 700 C CA . TYR A 1 93 ? -0.529 11.586 7.906 1 95.69 93 TYR A CA 1
ATOM 701 C C . TYR A 1 93 ? -1.51 10.789 7.051 1 95.69 93 TYR A C 1
ATOM 703 O O . TYR A 1 93 ? -1.653 9.578 7.223 1 95.69 93 TYR A O 1
ATOM 711 N N . ILE A 1 94 ? -2.188 11.469 6.184 1 92.81 94 ILE A N 1
ATOM 712 C CA . ILE A 1 94 ? -3.152 10.812 5.309 1 92.81 94 ILE A CA 1
ATOM 713 C C . ILE A 1 94 ? -2.449 9.75 4.465 1 92.81 94 ILE A C 1
ATOM 715 O O . ILE A 1 94 ? -2.939 8.625 4.336 1 92.81 94 ILE A O 1
ATOM 719 N N . ASN A 1 95 ? -1.316 10.078 3.91 1 89.44 95 ASN A N 1
ATOM 720 C CA . ASN A 1 95 ? -0.541 9.125 3.123 1 89.44 95 ASN A CA 1
ATOM 721 C C . ASN A 1 95 ? -0.185 7.883 3.936 1 89.44 95 ASN A C 1
ATOM 723 O O . ASN A 1 95 ? -0.229 6.766 3.418 1 89.44 95 ASN A O 1
ATOM 727 N N . ALA A 1 96 ? 0.224 8.117 5.188 1 88.5 96 ALA A N 1
ATOM 728 C CA . ALA A 1 96 ? 0.595 7.008 6.059 1 88.5 96 ALA A CA 1
ATOM 729 C C . ALA A 1 96 ? -0.578 6.051 6.258 1 88.5 96 ALA A C 1
ATOM 731 O O . ALA A 1 96 ? -0.409 4.832 6.195 1 88.5 96 ALA A O 1
ATOM 732 N N . ILE A 1 97 ? -1.726 6.625 6.477 1 87.25 97 ILE A N 1
ATOM 733 C CA . ILE A 1 97 ? -2.912 5.805 6.695 1 87.25 97 ILE A CA 1
ATOM 734 C C . ILE A 1 97 ? -3.32 5.129 5.391 1 87.25 97 ILE A C 1
ATOM 736 O O . ILE A 1 97 ? -3.66 3.943 5.375 1 87.25 97 ILE A O 1
ATOM 740 N N . ALA A 1 98 ? -3.373 5.957 4.352 1 82.88 98 ALA A N 1
ATOM 741 C CA . ALA A 1 98 ? -3.754 5.438 3.039 1 82.88 98 ALA A CA 1
ATOM 742 C C . ALA A 1 98 ? -2.869 4.262 2.637 1 82.88 98 ALA A C 1
ATOM 744 O O . ALA A 1 98 ? -3.355 3.268 2.092 1 82.88 98 ALA A O 1
ATOM 745 N N . ALA A 1 99 ? -1.629 4.359 2.861 1 77.38 99 ALA A N 1
ATOM 746 C CA . ALA A 1 99 ? -0.682 3.309 2.506 1 77.38 99 ALA A CA 1
ATOM 747 C C . ALA A 1 99 ? -0.973 2.025 3.279 1 77.38 99 ALA A C 1
ATOM 749 O O . ALA A 1 99 ? -0.812 0.923 2.748 1 77.38 99 ALA A O 1
ATOM 750 N N . LYS A 1 100 ? -1.311 2.25 4.496 1 73.62 100 LYS A N 1
ATOM 751 C CA . LYS A 1 100 ? -1.599 1.101 5.352 1 73.62 100 LYS A CA 1
ATOM 752 C C . LYS A 1 100 ? -2.863 0.378 4.891 1 73.62 100 LYS A C 1
ATOM 754 O O . LYS A 1 100 ? -2.98 -0.838 5.047 1 73.62 100 LYS A O 1
ATOM 759 N N . LYS A 1 101 ? -3.742 1.233 4.477 1 68.81 101 LYS A N 1
ATOM 760 C CA . LYS A 1 101 ? -5.027 0.669 4.074 1 68.81 101 LYS A CA 1
ATOM 761 C C . LYS A 1 101 ? -4.922 -0.031 2.721 1 68.81 101 LYS A C 1
ATOM 763 O O . LYS A 1 101 ? -5.707 -0.931 2.42 1 68.81 101 LYS A O 1
ATOM 768 N N . GLU A 1 102 ? -4.086 0.564 1.908 1 62.09 102 GLU A N 1
ATOM 769 C CA . GLU A 1 102 ? -3.945 -0.098 0.614 1 62.09 102 GLU A CA 1
ATOM 770 C C . GLU A 1 102 ? -3.32 -1.48 0.767 1 62.09 102 GLU A C 1
ATOM 772 O O . GLU A 1 102 ? -2.137 -1.6 1.095 1 62.09 102 GLU A O 1
ATOM 777 N N . LYS A 1 103 ? -4.145 -2.303 1.188 1 67.06 103 LYS A N 1
ATOM 778 C CA . LYS A 1 103 ? -3.727 -3.686 1.395 1 67.06 103 LYS A CA 1
ATOM 779 C C . LYS A 1 103 ? -4.293 -4.598 0.312 1 67.06 103 LYS A C 1
ATOM 781 O O . LYS A 1 103 ? -5.375 -4.344 -0.22 1 67.06 103 LYS A O 1
ATOM 786 N N . PHE A 1 104 ? -3.51 -5.324 -0.331 1 79.38 104 PHE A N 1
ATOM 787 C CA . PHE A 1 104 ? -3.986 -6.465 -1.107 1 79.38 104 PHE A CA 1
ATOM 788 C C . PHE A 1 104 ? -4.938 -7.324 -0.28 1 79.38 104 PHE A C 1
ATOM 790 O O . PHE A 1 104 ? -4.84 -7.355 0.948 1 79.38 104 PHE A O 1
ATOM 797 N N . ALA A 1 105 ? -5.957 -7.871 -0.957 1 83.31 105 ALA A N 1
ATOM 798 C CA . ALA A 1 105 ? -7.066 -8.562 -0.311 1 83.31 105 ALA A CA 1
ATOM 799 C C . ALA A 1 105 ? -6.562 -9.711 0.562 1 83.31 105 ALA A C 1
ATOM 801 O O . ALA A 1 105 ? -7.219 -10.094 1.535 1 83.31 105 ALA A O 1
ATOM 802 N N . TYR A 1 106 ? -5.367 -10.227 0.223 1 89.88 106 TYR A N 1
ATOM 803 C CA . TYR A 1 106 ? -4.832 -11.383 0.924 1 89.88 106 TYR A CA 1
ATOM 804 C C . TYR A 1 106 ? -3.42 -11.117 1.433 1 89.88 106 TYR A C 1
ATOM 806 O O . TYR A 1 106 ? -2.654 -10.383 0.797 1 89.88 106 TYR A O 1
ATOM 814 N N . THR A 1 107 ? -3.176 -11.703 2.574 1 88.88 107 THR A N 1
ATOM 815 C CA . THR A 1 107 ? -1.78 -11.766 2.994 1 88.88 107 THR A CA 1
ATOM 816 C C . THR A 1 107 ? -1.04 -12.875 2.252 1 88.88 107 THR A C 1
ATOM 818 O O . THR A 1 107 ? -1.665 -13.742 1.646 1 88.88 107 THR A O 1
ATOM 821 N N . ALA A 1 108 ? 0.327 -12.844 2.266 1 93.12 108 ALA A N 1
ATOM 822 C CA . ALA A 1 108 ? 1.132 -13.898 1.654 1 93.12 108 ALA A CA 1
ATOM 823 C C . ALA A 1 108 ? 0.765 -15.266 2.221 1 93.12 108 ALA A C 1
ATOM 825 O O . ALA A 1 108 ? 0.669 -16.25 1.479 1 93.12 108 ALA A O 1
ATOM 826 N N . TYR A 1 109 ? 0.533 -15.336 3.482 1 93.62 109 TYR A N 1
ATOM 827 C CA . TYR A 1 109 ? 0.183 -16.594 4.145 1 93.62 109 TYR A CA 1
ATOM 828 C C . TYR A 1 109 ? -1.171 -17.094 3.668 1 93.62 109 TYR A C 1
ATOM 830 O O . TYR A 1 109 ? -1.329 -18.297 3.391 1 93.62 109 TYR A O 1
ATOM 838 N N . GLN A 1 110 ? -2.078 -16.203 3.531 1 95.06 110 GLN A N 1
ATOM 839 C CA . GLN A 1 110 ? -3.404 -16.578 3.055 1 95.06 110 GLN A CA 1
ATOM 840 C C . GLN A 1 110 ? -3.35 -17.094 1.617 1 95.06 110 GLN A C 1
ATOM 842 O O . GLN A 1 110 ? -4.07 -18.031 1.257 1 95.06 110 GLN A O 1
ATOM 847 N N . VAL A 1 111 ? -2.564 -16.531 0.773 1 97.62 111 VAL A N 1
ATOM 848 C CA . VAL A 1 111 ? -2.4 -16.984 -0.604 1 97.62 111 VAL A CA 1
ATOM 849 C C . VAL A 1 111 ? -1.855 -18.422 -0.62 1 97.62 111 VAL A C 1
ATOM 851 O O . VAL A 1 111 ? -2.357 -19.266 -1.352 1 97.62 111 VAL A O 1
ATOM 854 N N . LYS A 1 112 ? -0.83 -18.656 0.247 1 97.06 112 LYS A N 1
ATOM 855 C CA . LYS A 1 112 ? -0.241 -19.984 0.36 1 97.06 112 LYS A CA 1
ATOM 856 C C . LYS A 1 112 ? -1.298 -21.016 0.729 1 97.06 112 LYS A C 1
ATOM 858 O O . LYS A 1 112 ? -1.357 -22.094 0.127 1 97.06 112 LYS A O 1
ATOM 863 N N . GLU A 1 113 ? -2.115 -20.703 1.637 1 97.56 113 GLU A N 1
ATOM 864 C CA . GLU A 1 113 ? -3.176 -21.609 2.07 1 97.56 113 GLU A CA 1
ATOM 865 C C . GLU A 1 113 ? -4.207 -21.812 0.965 1 97.56 113 GLU A C 1
ATOM 867 O O . GLU A 1 113 ? -4.695 -22.938 0.769 1 97.56 113 GLU A O 1
ATOM 872 N N . CYS A 1 114 ? -4.543 -20.797 0.287 1 98 114 CYS A N 1
ATOM 873 C CA . CYS A 1 114 ? -5.484 -20.859 -0.824 1 98 114 CYS A CA 1
ATOM 874 C C . CYS A 1 114 ? -4.992 -21.828 -1.896 1 98 114 CYS A C 1
ATOM 876 O O . CYS A 1 114 ? -5.762 -22.641 -2.412 1 98 114 CYS A O 1
ATOM 878 N N . VAL A 1 115 ? -3.746 -21.688 -2.258 1 98.62 115 VAL A N 1
ATOM 879 C CA . VAL A 1 115 ? -3.17 -22.547 -3.281 1 98.62 115 VAL A CA 1
ATOM 880 C C . VAL A 1 115 ? -3.172 -24 -2.799 1 98.62 115 VAL A C 1
ATOM 882 O O . VAL A 1 115 ? -3.527 -24.906 -3.549 1 98.62 115 VAL A O 1
ATOM 885 N N . ALA A 1 116 ? -2.83 -24.25 -1.562 1 98.31 116 ALA A N 1
ATOM 886 C CA . ALA A 1 116 ? -2.822 -25.594 -1.013 1 98.31 116 ALA A CA 1
ATOM 887 C C . ALA A 1 116 ? -4.211 -26.234 -1.085 1 98.31 116 ALA A C 1
ATOM 889 O O . ALA A 1 116 ? -4.355 -27.375 -1.513 1 98.31 116 ALA A O 1
ATOM 890 N N . VAL A 1 117 ? -5.207 -25.547 -0.688 1 98.38 117 VAL A N 1
ATOM 891 C CA . VAL A 1 117 ? -6.586 -26.016 -0.752 1 98.38 117 VAL A CA 1
ATOM 892 C C . VAL A 1 117 ? -6.965 -26.312 -2.203 1 98.38 117 VAL A C 1
ATOM 894 O O . VAL A 1 117 ? -7.609 -27.328 -2.492 1 98.38 117 VAL A O 1
ATOM 897 N N . GLY A 1 118 ? -6.578 -25.375 -3.111 1 98.69 118 GLY A N 1
ATOM 898 C CA . GLY A 1 118 ? -6.914 -25.531 -4.516 1 98.69 118 GLY A CA 1
ATOM 899 C C . GLY A 1 118 ? -6.344 -26.797 -5.133 1 98.69 118 GLY A C 1
ATOM 900 O O . GLY A 1 118 ? -6.926 -27.359 -6.062 1 98.69 118 GLY A O 1
ATOM 901 N N . LEU A 1 119 ? -5.293 -27.266 -4.598 1 98.12 119 LEU A N 1
ATOM 902 C CA . LEU A 1 119 ? -4.605 -28.406 -5.207 1 98.12 119 LEU A CA 1
ATOM 903 C C . LEU A 1 119 ? -5.223 -29.719 -4.754 1 98.12 119 LEU A C 1
ATOM 905 O O . LEU A 1 119 ? -4.828 -30.797 -5.227 1 98.12 119 LEU A O 1
ATOM 909 N N . THR A 1 120 ? -6.277 -29.703 -4.004 1 98.12 120 THR A N 1
ATOM 910 C CA . THR A 1 120 ? -6.871 -30.922 -3.473 1 98.12 120 THR A CA 1
ATOM 911 C C . THR A 1 120 ? -7.836 -31.547 -4.484 1 98.12 120 THR A C 1
ATOM 913 O O . THR A 1 120 ? -8.18 -32.719 -4.383 1 98.12 120 THR A O 1
ATOM 916 N N . SER A 1 121 ? -8.43 -30.844 -5.41 1 98.25 121 SER A N 1
ATOM 917 C CA . SER A 1 121 ? -9.336 -31.297 -6.461 1 98.25 121 SER A CA 1
ATOM 918 C C . SER A 1 121 ? -9.445 -30.266 -7.586 1 98.25 121 SER A C 1
ATOM 920 O O . SER A 1 121 ? -9.102 -29.109 -7.402 1 98.25 121 SER A O 1
ATOM 922 N N . GLU A 1 122 ? -9.953 -30.75 -8.664 1 97.88 122 GLU A N 1
ATOM 923 C CA . GLU A 1 122 ? -10.156 -29.844 -9.797 1 97.88 122 GLU A CA 1
ATOM 924 C C . GLU A 1 122 ? -11.18 -28.766 -9.461 1 97.88 122 GLU A C 1
ATOM 926 O O . GLU A 1 122 ? -11.016 -27.609 -9.852 1 97.88 122 GLU A O 1
ATOM 931 N N . PHE A 1 123 ? -12.164 -29.203 -8.797 1 97.94 123 PHE A N 1
ATOM 932 C CA . PHE A 1 123 ? -13.195 -28.25 -8.391 1 97.94 123 PHE A CA 1
ATOM 933 C C . PHE A 1 123 ? -12.617 -27.188 -7.465 1 97.94 123 PHE A C 1
ATOM 935 O O . PHE A 1 123 ? -12.867 -25.984 -7.656 1 97.94 123 PHE A O 1
ATOM 942 N N . ALA A 1 124 ? -11.844 -27.609 -6.551 1 98.38 124 ALA A N 1
ATOM 943 C CA . ALA A 1 124 ? -11.227 -26.672 -5.617 1 98.38 124 ALA A CA 1
ATOM 944 C C . ALA A 1 124 ? -10.242 -25.75 -6.336 1 98.38 124 ALA A C 1
ATOM 946 O O . ALA A 1 124 ? -10.148 -24.562 -6.016 1 98.38 124 ALA A O 1
ATOM 947 N N . ALA A 1 125 ? -9.508 -26.328 -7.258 1 98.56 125 ALA A N 1
ATOM 948 C CA . ALA A 1 125 ? -8.555 -25.531 -8.023 1 98.56 125 ALA A CA 1
ATOM 949 C C . ALA A 1 125 ? -9.25 -24.406 -8.773 1 98.56 125 ALA A C 1
ATOM 951 O O . ALA A 1 125 ? -8.82 -23.25 -8.719 1 98.56 125 ALA A O 1
ATOM 952 N N . ALA A 1 126 ? -10.297 -24.719 -9.438 1 98.25 126 ALA A N 1
ATOM 953 C CA . ALA A 1 126 ? -11.047 -23.719 -10.195 1 98.25 126 ALA A CA 1
ATOM 954 C C . ALA A 1 126 ? -11.617 -22.656 -9.273 1 98.25 126 ALA A C 1
ATOM 956 O O . ALA A 1 126 ? -11.562 -21.453 -9.594 1 98.25 126 ALA A O 1
ATOM 957 N N . ALA A 1 127 ? -12.133 -23.062 -8.18 1 98.31 127 ALA A N 1
ATOM 958 C CA . ALA A 1 127 ? -12.742 -22.125 -7.234 1 98.31 127 ALA A CA 1
ATOM 959 C C . ALA A 1 127 ? -11.695 -21.172 -6.656 1 98.31 127 ALA A C 1
ATOM 961 O O . ALA A 1 127 ? -11.914 -19.953 -6.613 1 98.31 127 ALA A O 1
ATOM 962 N N . GLN A 1 128 ? -10.594 -21.734 -6.176 1 98.12 128 GLN A N 1
ATOM 963 C CA . GLN A 1 128 ? -9.555 -20.906 -5.582 1 98.12 128 GLN A CA 1
ATOM 964 C C . GLN A 1 128 ? -8.922 -19.984 -6.629 1 98.12 128 GLN A C 1
ATOM 966 O O . GLN A 1 128 ? -8.586 -18.844 -6.332 1 98.12 128 GLN A O 1
ATOM 971 N N . ALA A 1 129 ? -8.75 -20.484 -7.84 1 98.31 129 ALA A N 1
ATOM 972 C CA . ALA A 1 129 ? -8.219 -19.656 -8.914 1 98.31 129 ALA A CA 1
ATOM 973 C C . ALA A 1 129 ? -9.125 -18.453 -9.18 1 98.31 129 ALA A C 1
ATOM 975 O O . ALA A 1 129 ? -8.641 -17.328 -9.359 1 98.31 129 ALA A O 1
ATOM 976 N N . ALA A 1 130 ? -10.344 -18.656 -9.203 1 97 130 ALA A N 1
ATOM 977 C CA . ALA A 1 130 ? -11.305 -17.594 -9.453 1 97 130 ALA A CA 1
ATOM 978 C C . ALA A 1 130 ? -11.242 -16.531 -8.352 1 97 130 ALA A C 1
ATOM 980 O O . ALA A 1 130 ? -11.328 -15.328 -8.633 1 97 130 ALA A O 1
ATOM 981 N N . MET A 1 131 ? -11.117 -16.938 -7.156 1 96.56 131 MET A N 1
ATOM 982 C CA . MET A 1 131 ? -11.023 -16.031 -6.023 1 96.56 131 MET A CA 1
ATOM 983 C C . MET A 1 131 ? -9.773 -15.156 -6.133 1 96.56 131 MET A C 1
ATOM 985 O O . MET A 1 131 ? -9.844 -13.938 -5.961 1 96.56 131 MET A O 1
ATOM 989 N N . LEU A 1 132 ? -8.711 -15.766 -6.355 1 96.88 132 LEU A N 1
ATOM 990 C CA . LEU A 1 132 ? -7.453 -15.039 -6.461 1 96.88 132 LEU A CA 1
ATOM 991 C C . LEU A 1 132 ? -7.453 -14.125 -7.688 1 96.88 132 LEU A C 1
ATOM 993 O O . LEU A 1 132 ? -6.902 -13.023 -7.645 1 96.88 132 LEU A O 1
ATOM 997 N N . LYS A 1 133 ? -8.062 -14.641 -8.734 1 95.62 133 LYS A N 1
ATOM 998 C CA . LYS A 1 133 ? -8.18 -13.836 -9.953 1 95.62 133 LYS A CA 1
ATOM 999 C C . LYS A 1 133 ? -8.945 -12.547 -9.688 1 95.62 133 LYS A C 1
ATOM 1001 O O . LYS A 1 133 ? -8.531 -11.469 -10.117 1 95.62 133 LYS A O 1
ATOM 1006 N N . LYS A 1 134 ? -9.953 -12.648 -8.992 1 91.44 134 LYS A N 1
ATOM 1007 C CA . LYS A 1 134 ? -10.734 -11.461 -8.641 1 91.44 134 LYS A CA 1
ATOM 1008 C C . LYS A 1 134 ? -9.875 -10.438 -7.898 1 91.44 134 LYS A C 1
ATOM 1010 O O . LYS A 1 134 ? -9.93 -9.242 -8.195 1 91.44 134 LYS A O 1
ATOM 1015 N N . ALA A 1 135 ? -9.141 -10.891 -6.984 1 89.75 135 ALA A N 1
ATOM 1016 C CA . ALA A 1 135 ? -8.281 -10.008 -6.199 1 89.75 135 ALA A CA 1
ATOM 1017 C C . ALA A 1 135 ? -7.184 -9.391 -7.066 1 89.75 135 ALA A C 1
ATOM 1019 O O . ALA A 1 135 ? -6.863 -8.211 -6.926 1 89.75 135 ALA A O 1
ATOM 1020 N N . ASN A 1 136 ? -6.582 -10.117 -7.887 1 90.88 136 ASN A N 1
ATOM 1021 C CA . ASN A 1 136 ? -5.484 -9.656 -8.734 1 90.88 136 ASN A CA 1
ATOM 1022 C C . ASN A 1 136 ? -5.949 -8.586 -9.719 1 90.88 136 ASN A C 1
ATOM 1024 O O . ASN A 1 136 ? -5.164 -7.727 -10.125 1 90.88 136 ASN A O 1
ATOM 1028 N N . TYR A 1 137 ? -7.203 -8.688 -10.016 1 82.5 137 TYR A N 1
ATOM 1029 C CA . TYR A 1 137 ? -7.719 -7.805 -11.055 1 82.5 137 TYR A CA 1
ATOM 1030 C C . TYR A 1 137 ? -8.5 -6.648 -10.445 1 82.5 137 TYR A C 1
ATOM 1032 O O . TYR A 1 137 ? -9.039 -5.805 -11.172 1 82.5 137 TYR A O 1
ATOM 1040 N N . ALA A 1 138 ? -8.664 -6.77 -9.125 1 68.44 138 ALA A N 1
ATOM 1041 C CA . ALA A 1 138 ? -9.422 -5.719 -8.445 1 68.44 138 ALA A CA 1
ATOM 1042 C C . ALA A 1 138 ? -8.789 -4.352 -8.68 1 68.44 138 ALA A C 1
ATOM 1044 O O . ALA A 1 138 ? -9.477 -3.328 -8.641 1 68.44 138 ALA A O 1
ATOM 1045 N N . CYS A 1 139 ? -7.57 -4.25 -8.484 1 51.16 139 CYS A N 1
ATOM 1046 C CA . CYS A 1 139 ? -7.09 -2.887 -8.68 1 51.16 139 CYS A CA 1
ATOM 1047 C C . CYS A 1 139 ? -7.328 -2.424 -10.109 1 51.16 139 CYS A C 1
ATOM 1049 O O . CYS A 1 139 ? -7.152 -1.244 -10.422 1 51.16 139 CYS A O 1
ATOM 1051 N N . HIS A 1 140 ? -7.578 -3.27 -11.094 1 41.41 140 HIS A N 1
ATOM 1052 C CA . HIS A 1 140 ? -7.762 -2.881 -12.492 1 41.41 140 HIS A CA 1
ATOM 1053 C C . HIS A 1 140 ? -9.219 -2.527 -12.781 1 41.41 140 HIS A C 1
ATOM 1055 O O . HIS A 1 140 ? -9.531 -2.008 -13.852 1 41.41 140 HIS A O 1
ATOM 1061 N N . TYR A 1 141 ? -10.125 -2.934 -11.945 1 33.81 141 TYR A N 1
ATOM 1062 C CA . TYR A 1 141 ? -11.461 -2.412 -12.219 1 33.81 141 TYR A CA 1
ATOM 1063 C C . TYR A 1 141 ? -11.789 -1.234 -11.305 1 33.81 141 TYR A C 1
ATOM 1065 O O . TYR A 1 141 ? -11.305 -1.169 -10.172 1 33.81 141 TYR A O 1
ATOM 1073 N N . MET B 1 1 ? 26.703 44.781 -43.094 1 26.78 1 MET B N 1
ATOM 1074 C CA . MET B 1 1 ? 27.328 43.656 -42.375 1 26.78 1 MET B CA 1
ATOM 1075 C C . MET B 1 1 ? 26.578 43.375 -41.062 1 26.78 1 MET B C 1
ATOM 1077 O O . MET B 1 1 ? 26.953 42.469 -40.312 1 26.78 1 MET B O 1
ATOM 1081 N N . GLU B 1 2 ? 25.672 44.312 -40.531 1 28.61 2 GLU B N 1
ATOM 1082 C CA . GLU B 1 2 ? 25 44.531 -39.25 1 28.61 2 GLU B CA 1
ATOM 1083 C C . GLU B 1 2 ? 23.844 43.562 -39.062 1 28.61 2 GLU B C 1
ATOM 1085 O O . GLU B 1 2 ? 23.328 43.438 -37.938 1 28.61 2 GLU B O 1
ATOM 1090 N N . GLU B 1 3 ? 23.188 43.156 -40.156 1 25.67 3 GLU B N 1
ATOM 1091 C CA . GLU B 1 3 ? 21.844 42.594 -40.156 1 25.67 3 GLU B CA 1
ATOM 1092 C C . GLU B 1 3 ? 21.828 41.219 -39.5 1 25.67 3 GLU B C 1
ATOM 1094 O O . GLU B 1 3 ? 20.75 40.719 -39.125 1 25.67 3 GLU B O 1
ATOM 1099 N N . GLU B 1 4 ? 22.938 40.469 -39.625 1 25.47 4 GLU B N 1
ATOM 1100 C CA . GLU B 1 4 ? 22.875 39 -39.5 1 25.47 4 GLU B CA 1
ATOM 1101 C C . GLU B 1 4 ? 22.641 38.594 -38.031 1 25.47 4 GLU B C 1
ATOM 1103 O O . GLU B 1 4 ? 22.609 37.375 -37.75 1 25.47 4 GLU B O 1
ATOM 1108 N N . ALA B 1 5 ? 22.938 39.531 -37.062 1 26.56 5 ALA B N 1
ATOM 1109 C CA . ALA B 1 5 ? 23.141 39.062 -35.719 1 26.56 5 ALA B CA 1
ATOM 1110 C C . ALA B 1 5 ? 21.828 38.562 -35.094 1 26.56 5 ALA B C 1
ATOM 1112 O O . ALA B 1 5 ? 21.828 37.844 -34.094 1 26.56 5 ALA B O 1
ATOM 1113 N N . ALA B 1 6 ? 20.688 39.156 -35.562 1 21.83 6 ALA B N 1
ATOM 1114 C CA . ALA B 1 6 ? 19.5 39.125 -34.719 1 21.83 6 ALA B CA 1
ATOM 1115 C C . ALA B 1 6 ? 18.922 37.719 -34.625 1 21.83 6 ALA B C 1
ATOM 1117 O O . ALA B 1 6 ? 17.859 37.531 -34.031 1 21.83 6 ALA B O 1
ATOM 1118 N N . ALA B 1 7 ? 19.156 36.938 -35.656 1 24.41 7 ALA B N 1
ATOM 1119 C CA . ALA B 1 7 ? 18.312 35.781 -35.844 1 24.41 7 ALA B CA 1
ATOM 1120 C C . ALA B 1 7 ? 18.453 34.812 -34.656 1 24.41 7 ALA B C 1
ATOM 1122 O O . ALA B 1 7 ? 17.828 33.75 -34.656 1 24.41 7 ALA B O 1
ATOM 1123 N N . ALA B 1 8 ? 19.609 34.875 -33.938 1 23.39 8 ALA B N 1
ATOM 1124 C CA . ALA B 1 8 ? 20 33.719 -33.125 1 23.39 8 ALA B CA 1
ATOM 1125 C C . ALA B 1 8 ? 19.031 33.469 -31.984 1 23.39 8 ALA B C 1
ATOM 1127 O O . ALA B 1 8 ? 19.172 32.5 -31.25 1 23.39 8 ALA B O 1
ATOM 1128 N N . ALA B 1 9 ? 18.453 34.531 -31.453 1 22.7 9 ALA B N 1
ATOM 1129 C CA . ALA B 1 9 ? 18.172 34.469 -30.016 1 22.7 9 ALA B CA 1
ATOM 1130 C C . ALA B 1 9 ? 17.234 33.281 -29.703 1 22.7 9 ALA B C 1
ATOM 1132 O O . ALA B 1 9 ? 17.484 32.5 -28.781 1 22.7 9 ALA B O 1
ATOM 1133 N N . THR B 1 10 ? 15.812 33.469 -29.797 1 21.81 10 THR B N 1
ATOM 1134 C CA . THR B 1 10 ? 14.805 33.094 -28.812 1 21.81 10 THR B CA 1
ATOM 1135 C C . THR B 1 10 ? 14.344 31.656 -29 1 21.81 10 THR B C 1
ATOM 1137 O O . THR B 1 10 ? 13.156 31.406 -29.188 1 21.81 10 THR B O 1
ATOM 1140 N N . GLU B 1 11 ? 15.031 30.812 -29.594 1 21.92 11 GLU B N 1
ATOM 1141 C CA . GLU B 1 11 ? 14.469 29.484 -29.734 1 21.92 11 GLU B CA 1
ATOM 1142 C C . GLU B 1 11 ? 14.016 28.922 -28.391 1 21.92 11 GLU B C 1
ATOM 1144 O O . GLU B 1 11 ? 14.844 28.641 -27.516 1 21.92 11 GLU B O 1
ATOM 1149 N N . GLU B 1 12 ? 12.938 29.484 -27.781 1 22.84 12 GLU B N 1
ATOM 1150 C CA . GLU B 1 12 ? 12.234 29.078 -26.578 1 22.84 12 GLU B CA 1
ATOM 1151 C C . GLU B 1 12 ? 12.039 27.562 -26.531 1 22.84 12 GLU B C 1
ATOM 1153 O O . GLU B 1 12 ? 11.391 26.984 -27.406 1 22.84 12 GLU B O 1
ATOM 1158 N N . GLU B 1 13 ? 12.984 26.828 -26.094 1 23.59 13 GLU B N 1
ATOM 1159 C CA . GLU B 1 13 ? 13.086 25.391 -25.906 1 23.59 13 GLU B CA 1
ATOM 1160 C C . GLU B 1 13 ? 11.789 24.828 -25.328 1 23.59 13 GLU B C 1
ATOM 1162 O O . GLU B 1 13 ? 11.359 25.219 -24.25 1 23.59 13 GLU B O 1
ATOM 1167 N N . ALA B 1 14 ? 10.836 24.406 -26.109 1 25.62 14 ALA B N 1
ATOM 1168 C CA . ALA B 1 14 ? 9.68 23.547 -25.828 1 25.62 14 ALA B CA 1
ATOM 1169 C C . ALA B 1 14 ? 10.016 22.484 -24.797 1 25.62 14 ALA B C 1
ATOM 1171 O O . ALA B 1 14 ? 10.672 21.5 -25.109 1 25.62 14 ALA B O 1
ATOM 1172 N N . ALA B 1 15 ? 10.562 22.828 -23.688 1 24.33 15 ALA B N 1
ATOM 1173 C CA . ALA B 1 15 ? 10.812 21.922 -22.578 1 24.33 15 ALA B CA 1
ATOM 1174 C C . ALA B 1 15 ? 9.633 20.969 -22.359 1 24.33 15 ALA B C 1
ATOM 1176 O O . ALA B 1 15 ? 8.57 21.375 -21.891 1 24.33 15 ALA B O 1
ATOM 1177 N N . VAL B 1 16 ? 9.336 20.125 -23.234 1 26.31 16 VAL B N 1
ATOM 1178 C CA . VAL B 1 16 ? 8.539 18.906 -23.141 1 26.31 16 VAL B CA 1
ATOM 1179 C C . VAL B 1 16 ? 8.719 18.281 -21.75 1 26.31 16 VAL B C 1
ATOM 1181 O O . VAL B 1 16 ? 9.812 17.828 -21.422 1 26.31 16 VAL B O 1
ATOM 1184 N N . THR B 1 17 ? 8.383 18.859 -20.719 1 24.78 17 THR B N 1
ATOM 1185 C CA . THR B 1 17 ? 8.281 18.344 -19.359 1 24.78 17 THR B CA 1
ATOM 1186 C C . THR B 1 17 ? 7.844 16.891 -19.375 1 24.78 17 THR B C 1
ATOM 1188 O O . THR B 1 17 ? 6.719 16.562 -19.766 1 24.78 17 THR B O 1
ATOM 1191 N N . HIS B 1 18 ? 8.484 16.016 -20 1 24.98 18 HIS B N 1
ATOM 1192 C CA . HIS B 1 18 ? 8.453 14.57 -19.859 1 24.98 18 HIS B CA 1
ATOM 1193 C C . HIS B 1 18 ? 8.078 14.172 -18.422 1 24.98 18 HIS B C 1
ATOM 1195 O O . HIS B 1 18 ? 8.898 14.266 -17.516 1 24.98 18 HIS B O 1
ATOM 1201 N N . ARG B 1 19 ? 7 14.609 -18.016 1 26.86 19 ARG B N 1
ATOM 1202 C CA . ARG B 1 19 ? 6.332 14.102 -16.828 1 26.86 19 ARG B CA 1
ATOM 1203 C C . ARG B 1 19 ? 6.617 12.617 -16.625 1 26.86 19 ARG B C 1
ATOM 1205 O O . ARG B 1 19 ? 6.203 11.789 -17.438 1 26.86 19 ARG B O 1
ATOM 1212 N N . HIS B 1 20 ? 7.867 12.281 -16.453 1 27.44 20 HIS B N 1
ATOM 1213 C CA . HIS B 1 20 ? 8.211 10.945 -15.977 1 27.44 20 HIS B CA 1
ATOM 1214 C C . HIS B 1 20 ? 7.055 10.32 -15.195 1 27.44 20 HIS B C 1
ATOM 1216 O O . HIS B 1 20 ? 6.723 10.773 -14.102 1 27.44 20 HIS B O 1
ATOM 1222 N N . GLN B 1 21 ? 5.977 10.164 -15.797 1 27.38 21 GLN B N 1
ATOM 1223 C CA . GLN B 1 21 ? 4.898 9.328 -15.281 1 27.38 21 GLN B CA 1
ATOM 1224 C C . GLN B 1 21 ? 5.449 8.18 -14.445 1 27.38 21 GLN B C 1
ATOM 1226 O O . GLN B 1 21 ? 5.949 7.191 -14.992 1 27.38 21 GLN B O 1
ATOM 1231 N N . HIS B 1 22 ? 6.391 8.398 -13.648 1 32.69 22 HIS B N 1
ATOM 1232 C CA . HIS B 1 22 ? 6.801 7.344 -12.734 1 32.69 22 HIS B CA 1
ATOM 1233 C C . HIS B 1 22 ? 5.633 6.426 -12.391 1 32.69 22 HIS B C 1
ATOM 1235 O O . HIS B 1 22 ? 4.625 6.879 -11.844 1 32.69 22 HIS B O 1
ATOM 1241 N N . ARG B 1 23 ? 5.191 5.824 -13.336 1 33.72 23 ARG B N 1
ATOM 1242 C CA . ARG B 1 23 ? 4.148 4.805 -13.258 1 33.72 23 ARG B CA 1
ATOM 1243 C C . ARG B 1 23 ? 4.254 4.016 -11.961 1 33.72 23 ARG B C 1
ATOM 1245 O O . ARG B 1 23 ? 5.199 3.25 -11.766 1 33.72 23 ARG B O 1
ATOM 1252 N N . ARG B 1 24 ? 3.938 4.688 -10.945 1 42.59 24 ARG B N 1
ATOM 1253 C CA . ARG B 1 24 ? 3.768 4.004 -9.664 1 42.59 24 ARG B CA 1
ATOM 1254 C C . ARG B 1 24 ? 3.203 2.6 -9.867 1 42.59 24 ARG B C 1
ATOM 1256 O O . ARG B 1 24 ? 2.377 2.381 -10.758 1 42.59 24 ARG B O 1
ATOM 1263 N N . ARG B 1 25 ? 4.074 1.658 -9.555 1 46.34 25 ARG B N 1
ATOM 1264 C CA . ARG B 1 25 ? 3.674 0.255 -9.578 1 46.34 25 ARG B CA 1
ATOM 1265 C C . ARG B 1 25 ? 2.279 0.074 -8.992 1 46.34 25 ARG B C 1
ATOM 1267 O O . ARG B 1 25 ? 1.965 0.639 -7.941 1 46.34 25 ARG B O 1
ATOM 1274 N N . PRO B 1 26 ? 1.41 -0.241 -9.906 1 48.69 26 PRO B N 1
ATOM 1275 C CA . PRO B 1 26 ? 0.156 -0.602 -9.242 1 48.69 26 PRO B CA 1
ATOM 1276 C C . PRO B 1 26 ? 0.372 -1.478 -8.016 1 48.69 26 PRO B C 1
ATOM 1278 O O . PRO B 1 26 ? 1.294 -2.297 -7.988 1 48.69 26 PRO B O 1
ATOM 1281 N N . ALA B 1 27 ? -0.083 -1.229 -6.918 1 58.88 27 ALA B N 1
ATOM 1282 C CA . ALA B 1 27 ? -0.042 -2.061 -5.719 1 58.88 27 ALA B CA 1
ATOM 1283 C C . ALA B 1 27 ? -0.515 -3.48 -6.02 1 58.88 27 ALA B C 1
ATOM 1285 O O . ALA B 1 27 ? -0.07 -4.438 -5.383 1 58.88 27 ALA B O 1
ATOM 1286 N N . THR B 1 28 ? -1.347 -3.516 -7.113 1 72.31 28 THR B N 1
ATOM 1287 C CA . THR B 1 28 ? -1.896 -4.816 -7.48 1 72.31 28 THR B CA 1
ATOM 1288 C C . THR B 1 28 ? -1.856 -5.008 -8.992 1 72.31 28 THR B C 1
ATOM 1290 O O . THR B 1 28 ? -2.111 -4.07 -9.75 1 72.31 28 THR B O 1
ATOM 1293 N N . ALA B 1 29 ? -1.406 -6.148 -9.508 1 81.06 29 ALA B N 1
ATOM 1294 C CA . ALA B 1 29 ? -1.35 -6.445 -10.93 1 81.06 29 ALA B CA 1
ATOM 1295 C C . ALA B 1 29 ? -1.733 -7.895 -11.203 1 81.06 29 ALA B C 1
ATOM 1297 O O . ALA B 1 29 ? -1.768 -8.719 -10.289 1 81.06 29 ALA B O 1
ATOM 1298 N N . ASP B 1 30 ? -2.133 -8.141 -12.469 1 90.38 30 ASP B N 1
ATOM 1299 C CA . ASP B 1 30 ? -2.521 -9.484 -12.883 1 90.38 30 ASP B CA 1
ATOM 1300 C C . ASP B 1 30 ? -1.304 -10.297 -13.305 1 90.38 30 ASP B C 1
ATOM 1302 O O . ASP B 1 30 ? -0.188 -9.781 -13.359 1 90.38 30 ASP B O 1
ATOM 1306 N N . PRO B 1 31 ? -1.549 -11.641 -13.594 1 93.88 31 PRO B N 1
ATOM 1307 C CA . PRO B 1 31 ? -0.416 -12.5 -13.945 1 93.88 31 PRO B CA 1
ATOM 1308 C C . PRO B 1 31 ? 0.307 -12.031 -15.203 1 93.88 31 PRO B C 1
ATOM 1310 O O . PRO B 1 31 ? 1.536 -12.109 -15.281 1 93.88 31 PRO B O 1
ATOM 1313 N N . ALA B 1 32 ? -0.352 -11.602 -16.125 1 91.81 32 ALA B N 1
ATOM 1314 C CA . ALA B 1 32 ? 0.265 -11.18 -17.375 1 91.81 32 ALA B CA 1
ATOM 1315 C C . ALA B 1 32 ? 1.233 -10.023 -17.156 1 91.81 32 ALA B C 1
ATOM 1317 O O . ALA B 1 32 ? 2.311 -9.977 -17.75 1 91.81 32 ALA B O 1
ATOM 1318 N N . TYR B 1 33 ? 0.874 -9.039 -16.344 1 88.69 33 TYR B N 1
ATOM 1319 C CA . TYR B 1 33 ? 1.771 -7.941 -16.016 1 88.69 33 TYR B CA 1
ATOM 1320 C C . TYR B 1 33 ? 3.059 -8.461 -15.383 1 88.69 33 TYR B C 1
ATOM 1322 O O . TYR B 1 33 ? 4.156 -8.125 -15.828 1 88.69 33 TYR B O 1
ATOM 1330 N N . TRP B 1 34 ? 2.9 -9.227 -14.375 1 92.69 34 TRP B N 1
ATOM 1331 C CA . TRP B 1 34 ? 4.051 -9.703 -13.625 1 92.69 34 TRP B CA 1
ATOM 1332 C C . TRP B 1 34 ? 4.965 -10.562 -14.5 1 92.69 34 TRP B C 1
ATOM 1334 O O . TRP B 1 34 ? 6.188 -10.477 -14.398 1 92.69 34 TRP B O 1
ATOM 1344 N N . LYS B 1 35 ? 4.32 -11.359 -15.352 1 94.19 35 LYS B N 1
ATOM 1345 C CA . LYS B 1 35 ? 5.062 -12.195 -16.297 1 94.19 35 LYS B CA 1
ATOM 1346 C C . LYS B 1 35 ? 6.016 -11.359 -17.141 1 94.19 35 LYS B C 1
ATOM 1348 O O . LYS B 1 35 ? 7.145 -11.773 -17.406 1 94.19 35 LYS B O 1
ATOM 1353 N N . GLY B 1 36 ? 5.656 -10.266 -17.484 1 93.12 36 GLY B N 1
ATOM 1354 C CA . GLY B 1 36 ? 6.418 -9.406 -18.375 1 93.12 36 GLY B CA 1
ATOM 1355 C C . GLY B 1 36 ? 7.383 -8.492 -17.641 1 93.12 36 GLY B C 1
ATOM 1356 O O . GLY B 1 36 ? 8.148 -7.758 -18.281 1 93.12 36 GLY B O 1
ATOM 1357 N N . HIS B 1 37 ? 7.398 -8.523 -16.391 1 91.69 37 HIS B N 1
ATOM 1358 C CA . HIS B 1 37 ? 8.219 -7.582 -15.648 1 91.69 37 HIS B CA 1
ATOM 1359 C C . HIS B 1 37 ? 8.977 -8.281 -14.523 1 91.69 37 HIS B C 1
ATOM 1361 O O . HIS B 1 37 ? 8.758 -8 -13.344 1 91.69 37 HIS B O 1
ATOM 1367 N N . PRO B 1 38 ? 9.945 -9.141 -14.875 1 92.5 38 PRO B N 1
ATOM 1368 C CA . PRO B 1 38 ? 10.695 -9.859 -13.844 1 92.5 38 PRO B CA 1
ATOM 1369 C C . PRO B 1 38 ? 11.477 -8.922 -12.922 1 92.5 38 PRO B C 1
ATOM 1371 O O . PRO B 1 38 ? 11.664 -9.219 -11.742 1 92.5 38 PRO B O 1
ATOM 1374 N N . GLU B 1 39 ? 11.883 -7.766 -13.391 1 89.56 39 GLU B N 1
ATOM 1375 C CA . GLU B 1 39 ? 12.609 -6.797 -12.578 1 89.56 39 GLU B CA 1
ATOM 1376 C C . GLU B 1 39 ? 11.727 -6.242 -11.461 1 89.56 39 GLU B C 1
ATOM 1378 O O . GLU B 1 39 ? 12.211 -5.949 -10.367 1 89.56 39 GLU B O 1
ATOM 1383 N N . LYS B 1 40 ? 10.5 -6.043 -11.719 1 84.81 40 LYS B N 1
ATOM 1384 C CA . LYS B 1 40 ? 9.57 -5.539 -10.711 1 84.81 40 LYS B CA 1
ATOM 1385 C C . LYS B 1 40 ? 9.297 -6.594 -9.641 1 84.81 40 LYS B C 1
ATOM 1387 O O . LYS B 1 40 ? 9.086 -6.258 -8.469 1 84.81 40 LYS B O 1
ATOM 1392 N N . ILE B 1 41 ? 9.312 -7.832 -10.07 1 90.19 41 ILE B N 1
ATOM 1393 C CA . ILE B 1 41 ? 9.188 -8.906 -9.094 1 90.19 41 ILE B CA 1
ATOM 1394 C C . ILE B 1 41 ? 10.352 -8.852 -8.109 1 90.19 41 ILE B C 1
ATOM 1396 O O . ILE B 1 41 ? 10.156 -8.891 -6.895 1 90.19 41 ILE B O 1
ATOM 1400 N N . ILE B 1 42 ? 11.523 -8.703 -8.641 1 90.25 42 ILE B N 1
ATOM 1401 C CA . ILE B 1 42 ? 12.727 -8.641 -7.812 1 90.25 42 ILE B CA 1
ATOM 1402 C C . ILE B 1 42 ? 12.656 -7.414 -6.898 1 90.25 42 ILE B C 1
ATOM 1404 O O . ILE B 1 42 ? 13.039 -7.484 -5.73 1 90.25 42 ILE B O 1
ATOM 1408 N N . ASP B 1 43 ? 12.117 -6.34 -7.387 1 82.69 43 ASP B N 1
ATOM 1409 C CA . ASP B 1 43 ? 11.961 -5.137 -6.574 1 82.69 43 ASP B CA 1
ATOM 1410 C C . ASP B 1 43 ? 11.07 -5.402 -5.363 1 82.69 43 ASP B C 1
ATOM 1412 O O . ASP B 1 43 ? 11.305 -4.859 -4.281 1 82.69 43 ASP B O 1
ATOM 1416 N N . CYS B 1 44 ? 10.078 -6.152 -5.488 1 82.69 44 CYS B N 1
ATOM 1417 C CA . CYS B 1 44 ? 9.094 -6.41 -4.441 1 82.69 44 CYS B CA 1
ATOM 1418 C C . CYS B 1 44 ? 9.609 -7.457 -3.461 1 82.69 44 CYS B C 1
ATOM 1420 O O . CYS B 1 44 ? 9.484 -7.293 -2.246 1 82.69 44 CYS B O 1
ATOM 1422 N N . ILE B 1 45 ? 10.172 -8.508 -4.035 1 87 45 ILE B N 1
ATOM 1423 C CA . ILE B 1 45 ? 10.414 -9.711 -3.244 1 87 45 ILE B CA 1
ATOM 1424 C C . ILE B 1 45 ? 11.898 -9.797 -2.889 1 87 45 ILE B C 1
ATOM 1426 O O . ILE B 1 45 ? 12.266 -10.406 -1.882 1 87 45 ILE B O 1
ATOM 1430 N N . GLY B 1 46 ? 12.773 -9.211 -3.711 1 87.31 46 GLY B N 1
ATOM 1431 C CA . GLY B 1 46 ? 14.219 -9.297 -3.557 1 87.31 46 GLY B CA 1
ATOM 1432 C C . GLY B 1 46 ? 14.852 -10.344 -4.461 1 87.31 46 GLY B C 1
ATOM 1433 O O . GLY B 1 46 ? 16.078 -10.367 -4.617 1 87.31 46 GLY B O 1
ATOM 1434 N N . ASN B 1 47 ? 14.156 -11.289 -5.008 1 90.56 47 ASN B N 1
ATOM 1435 C CA . ASN B 1 47 ? 14.484 -12.328 -5.973 1 90.56 47 ASN B CA 1
ATOM 1436 C C . ASN B 1 47 ? 13.266 -12.75 -6.793 1 90.56 47 ASN B C 1
ATOM 1438 O O . ASN B 1 47 ? 12.227 -12.086 -6.75 1 90.56 47 ASN B O 1
ATOM 1442 N N . LEU B 1 48 ? 13.383 -13.82 -7.562 1 91.62 48 LEU B N 1
ATOM 1443 C CA . LEU B 1 48 ? 12.258 -14.242 -8.391 1 91.62 48 LEU B CA 1
ATOM 1444 C C . LEU B 1 48 ? 11.281 -15.102 -7.582 1 91.62 48 LEU B C 1
ATOM 1446 O O . LEU B 1 48 ? 10.297 -15.602 -8.125 1 91.62 48 LEU B O 1
ATOM 1450 N N . GLY B 1 49 ? 11.445 -15.273 -6.305 1 92.19 49 GLY B N 1
ATOM 1451 C CA . GLY B 1 49 ? 10.523 -15.93 -5.391 1 92.19 49 GLY B CA 1
ATOM 1452 C C . GLY B 1 49 ? 10.484 -17.438 -5.559 1 92.19 49 GLY B C 1
ATOM 1453 O O . GLY B 1 49 ? 9.859 -17.953 -6.488 1 92.19 49 GLY B O 1
ATOM 1454 N N . SER B 1 50 ? 11.102 -18.219 -4.664 1 94.81 50 SER B N 1
ATOM 1455 C CA . SER B 1 50 ? 11 -19.672 -4.715 1 94.81 50 SER B CA 1
ATOM 1456 C C . SER B 1 50 ? 9.578 -20.141 -4.445 1 94.81 50 SER B C 1
ATOM 1458 O O . SER B 1 50 ? 8.891 -19.594 -3.586 1 94.81 50 SER B O 1
ATOM 1460 N N . ILE B 1 51 ? 9.211 -21.188 -5.18 1 97 51 ILE B N 1
ATOM 1461 C CA . ILE B 1 51 ? 7.867 -21.734 -4.996 1 97 51 ILE B CA 1
ATOM 1462 C C . ILE B 1 51 ? 7.738 -22.328 -3.594 1 97 51 ILE B C 1
ATOM 1464 O O . ILE B 1 51 ? 6.746 -22.078 -2.902 1 97 51 ILE B O 1
ATOM 1468 N N . LEU B 1 52 ? 8.695 -23.016 -3.123 1 93.31 52 LEU B N 1
ATOM 1469 C CA . LEU B 1 52 ? 8.68 -23.609 -1.795 1 93.31 52 LEU B CA 1
ATOM 1470 C C . LEU B 1 52 ? 8.477 -22.547 -0.72 1 93.31 52 LEU B C 1
ATOM 1472 O O . LEU B 1 52 ? 7.629 -22.703 0.159 1 93.31 52 LEU B O 1
ATOM 1476 N N . GLY B 1 53 ? 9.203 -21.516 -0.769 1 93.31 53 GLY B N 1
ATOM 1477 C CA . GLY B 1 53 ? 9.148 -20.438 0.209 1 93.31 53 GLY B CA 1
ATOM 1478 C C . GLY B 1 53 ? 7.898 -19.578 0.085 1 93.31 53 GLY B C 1
ATOM 1479 O O . GLY B 1 53 ? 7.426 -19.016 1.074 1 93.31 53 GLY B O 1
ATOM 1480 N N . SER B 1 54 ? 7.324 -19.484 -1.069 1 96.12 54 SER B N 1
ATOM 1481 C CA . SER B 1 54 ? 6.211 -18.578 -1.332 1 96.12 54 SER B CA 1
ATOM 1482 C C . SER B 1 54 ? 4.875 -19.312 -1.274 1 96.12 54 SER B C 1
ATOM 1484 O O . SER B 1 54 ? 4.004 -18.953 -0.475 1 96.12 54 SER B O 1
ATOM 1486 N N . LEU B 1 55 ? 4.789 -20.359 -2.055 1 97.62 55 LEU B N 1
ATOM 1487 C CA . LEU B 1 55 ? 3.504 -21.047 -2.168 1 97.62 55 LEU B CA 1
ATOM 1488 C C . LEU B 1 55 ? 3.512 -22.359 -1.392 1 97.62 55 LEU B C 1
ATOM 1490 O O . LEU B 1 55 ? 2.49 -23.047 -1.315 1 97.62 55 LEU B O 1
ATOM 1494 N N . GLY B 1 56 ? 4.672 -22.766 -0.869 1 94.75 56 GLY B N 1
ATOM 1495 C CA . GLY B 1 56 ? 4.73 -23.812 0.136 1 94.75 56 GLY B CA 1
ATOM 1496 C C . GLY B 1 56 ? 5.055 -25.172 -0.443 1 94.75 56 GLY B C 1
ATOM 1497 O O . GLY B 1 56 ? 5.145 -25.328 -1.662 1 94.75 56 GLY B O 1
ATOM 1498 N N . GLU B 1 57 ? 5.148 -26.156 0.537 1 94.75 57 GLU B N 1
ATOM 1499 C CA . GLU B 1 57 ? 5.574 -27.516 0.209 1 94.75 57 GLU B CA 1
ATOM 1500 C C . GLU B 1 57 ? 4.523 -28.234 -0.628 1 94.75 57 GLU B C 1
ATOM 1502 O O . GLU B 1 57 ? 4.859 -28.984 -1.545 1 94.75 57 GLU B O 1
ATOM 1507 N N . VAL B 1 58 ? 3.309 -28.109 -0.344 1 96.38 58 VAL B N 1
ATOM 1508 C CA . VAL B 1 58 ? 2.236 -28.781 -1.069 1 96.38 58 VAL B CA 1
ATOM 1509 C C . VAL B 1 58 ? 2.283 -28.391 -2.543 1 96.38 58 VAL B C 1
ATOM 1511 O O . VAL B 1 58 ? 2.223 -29.25 -3.426 1 96.38 58 VAL B O 1
ATOM 1514 N N . CYS B 1 59 ? 2.406 -27.109 -2.787 1 97.38 59 CYS B N 1
ATOM 1515 C CA . CYS B 1 59 ? 2.508 -26.625 -4.16 1 97.38 59 CYS B CA 1
ATOM 1516 C C . CYS B 1 59 ? 3.766 -27.156 -4.836 1 97.38 59 CYS B C 1
ATOM 1518 O O . CYS B 1 59 ? 3.711 -27.625 -5.973 1 97.38 59 CYS B O 1
ATOM 1520 N N . HIS B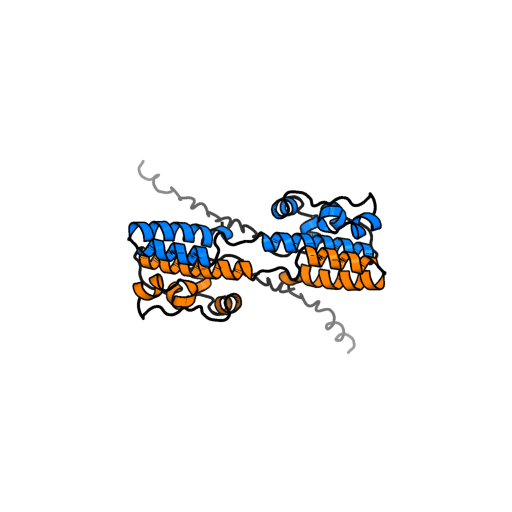 1 60 ? 4.875 -27.062 -4.168 1 95.94 60 HIS B N 1
ATOM 1521 C CA . HIS B 1 60 ? 6.148 -27.531 -4.699 1 95.94 60 HIS B CA 1
ATOM 1522 C C . HIS B 1 60 ? 6.074 -29.016 -5.074 1 95.94 60 HIS B C 1
ATOM 1524 O O . HIS B 1 60 ? 6.559 -29.406 -6.137 1 95.94 60 HIS B O 1
ATOM 1530 N N . ALA B 1 61 ? 5.492 -29.781 -4.227 1 96.56 61 ALA B N 1
ATOM 1531 C CA . ALA B 1 61 ? 5.375 -31.219 -4.473 1 96.56 61 ALA B CA 1
ATOM 1532 C C . ALA B 1 61 ? 4.434 -31.5 -5.637 1 96.56 61 ALA B C 1
ATOM 1534 O O . ALA B 1 61 ? 4.684 -32.406 -6.445 1 96.56 61 ALA B O 1
ATOM 1535 N N . PHE B 1 62 ? 3.385 -30.828 -5.809 1 96.88 62 PHE B N 1
ATOM 1536 C CA . PHE B 1 62 ? 2.352 -31.062 -6.809 1 96.88 62 PHE B CA 1
ATOM 1537 C C . PHE B 1 62 ? 2.877 -30.781 -8.211 1 96.88 62 PHE B C 1
ATOM 1539 O O . PHE B 1 62 ? 2.656 -31.562 -9.133 1 96.88 62 PHE B O 1
ATOM 1546 N N . PHE B 1 63 ? 3.547 -29.672 -8.344 1 95.44 63 PHE B N 1
ATOM 1547 C CA . PHE B 1 63 ? 3.967 -29.25 -9.672 1 95.44 63 PHE B CA 1
ATOM 1548 C C . PHE B 1 63 ? 5.355 -29.797 -10 1 95.44 63 PHE B C 1
ATOM 1550 O O . PHE B 1 63 ? 5.789 -29.75 -11.156 1 95.44 63 PHE B O 1
ATOM 1557 N N . GLY B 1 64 ? 6.012 -30.297 -9.023 1 85.69 64 GLY B N 1
ATOM 1558 C CA . GLY B 1 64 ? 7.262 -31 -9.25 1 85.69 64 GLY B CA 1
ATOM 1559 C C . GLY B 1 64 ? 8.43 -30.078 -9.555 1 85.69 64 GLY B C 1
ATOM 1560 O O . GLY B 1 64 ? 8.438 -28.922 -9.117 1 85.69 64 GLY B O 1
ATOM 1561 N N . SER B 1 65 ? 9.438 -30.641 -10.312 1 85.31 65 SER B N 1
ATOM 1562 C CA . SER B 1 65 ? 10.719 -29.969 -10.5 1 85.31 65 SER B CA 1
ATOM 1563 C C . SER B 1 65 ? 10.672 -29 -11.672 1 85.31 65 SER B C 1
ATOM 1565 O O . SER B 1 65 ? 11.672 -28.359 -11.992 1 85.31 65 SER B O 1
ATOM 1567 N N . LYS B 1 66 ? 9.523 -28.781 -12.219 1 88 66 LYS B N 1
ATOM 1568 C CA . LYS B 1 66 ? 9.453 -27.922 -13.398 1 88 66 LYS B CA 1
ATOM 1569 C C . LYS B 1 66 ? 9.242 -26.469 -13 1 88 66 LYS B C 1
ATOM 1571 O O . LYS B 1 66 ? 9.531 -25.547 -13.773 1 88 66 LYS B O 1
ATOM 1576 N N . ILE B 1 67 ? 8.719 -26.297 -11.875 1 94.69 67 ILE B N 1
ATOM 1577 C CA . ILE B 1 67 ? 8.383 -24.953 -11.406 1 94.69 67 ILE B CA 1
ATOM 1578 C C . ILE B 1 67 ? 9.195 -24.625 -10.156 1 94.69 67 ILE B C 1
ATOM 1580 O O . ILE B 1 67 ? 8.945 -25.172 -9.086 1 94.69 67 ILE B O 1
ATOM 1584 N N . HIS B 1 68 ? 10.125 -23.719 -10.305 1 95.19 68 HIS B N 1
ATOM 1585 C CA . HIS B 1 68 ? 11.016 -23.438 -9.188 1 95.19 68 HIS B CA 1
ATOM 1586 C C . HIS B 1 68 ? 10.766 -22.031 -8.625 1 95.19 68 HIS B C 1
ATOM 1588 O O . HIS B 1 68 ? 10.984 -21.797 -7.438 1 95.19 68 HIS B O 1
ATOM 1594 N N . THR B 1 69 ? 10.43 -21.125 -9.555 1 97.06 69 THR B N 1
ATOM 1595 C CA . THR B 1 69 ? 10.273 -19.734 -9.133 1 97.06 69 THR B CA 1
ATOM 1596 C C . THR B 1 69 ? 8.859 -19.25 -9.43 1 97.06 69 THR B C 1
ATOM 1598 O O . THR B 1 69 ? 8.117 -19.891 -10.18 1 97.06 69 THR B O 1
ATOM 1601 N N . LEU B 1 70 ? 8.555 -18.078 -8.805 1 97.31 70 LEU B N 1
ATOM 1602 C CA . LEU B 1 70 ? 7.281 -17.453 -9.125 1 97.31 70 LEU B CA 1
ATOM 1603 C C . LEU B 1 70 ? 7.23 -17.047 -10.594 1 97.31 70 LEU B C 1
ATOM 1605 O O . LEU B 1 70 ? 6.168 -17.094 -11.219 1 97.31 70 LEU B O 1
ATOM 1609 N N . GLN B 1 71 ? 8.344 -16.672 -11.141 1 96.5 71 GLN B N 1
ATOM 1610 C CA . GLN B 1 71 ? 8.422 -16.375 -12.562 1 96.5 71 GLN B CA 1
ATOM 1611 C C . GLN B 1 71 ? 8.055 -17.594 -13.406 1 96.5 71 GLN B C 1
ATOM 1613 O O . GLN B 1 71 ? 7.281 -17.484 -14.367 1 96.5 71 GLN B O 1
ATOM 1618 N N . ASP B 1 72 ? 8.539 -18.719 -13.039 1 97.19 72 ASP B N 1
ATOM 1619 C CA . ASP B 1 72 ? 8.156 -19.953 -13.711 1 97.19 72 ASP B CA 1
ATOM 1620 C C . ASP B 1 72 ? 6.645 -20.172 -13.641 1 97.19 72 ASP B C 1
ATOM 1622 O O . ASP B 1 72 ? 6.023 -20.594 -14.617 1 97.19 72 ASP B O 1
ATOM 1626 N N . ALA B 1 73 ? 6.137 -19.953 -12.477 1 98 73 ALA B N 1
ATOM 1627 C CA . ALA B 1 73 ? 4.715 -20.172 -12.227 1 98 73 ALA B CA 1
ATOM 1628 C C . ALA B 1 73 ? 3.857 -19.281 -13.117 1 98 73 ALA B C 1
ATOM 1630 O O . ALA B 1 73 ? 2.848 -19.734 -13.672 1 98 73 ALA B O 1
ATOM 1631 N N . LEU B 1 74 ? 4.281 -18.078 -13.273 1 97.19 74 LEU B N 1
ATOM 1632 C CA . LEU B 1 74 ? 3.578 -17.109 -14.117 1 97.19 74 LEU B CA 1
ATOM 1633 C C . LEU B 1 74 ? 3.637 -17.531 -15.586 1 97.19 74 LEU B C 1
ATOM 1635 O O . LEU B 1 74 ? 2.693 -17.297 -16.344 1 97.19 74 LEU B O 1
ATOM 1639 N N . CYS B 1 75 ? 4.68 -1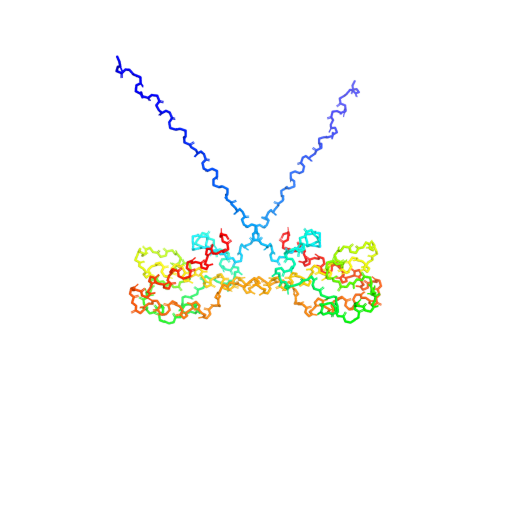8.219 -15.953 1 95.94 75 CYS B N 1
ATOM 1640 C CA . CYS B 1 75 ? 4.91 -18.578 -17.344 1 95.94 75 CYS B CA 1
ATOM 1641 C C . CYS B 1 75 ? 4.406 -19.984 -17.625 1 95.94 75 CYS B C 1
ATOM 1643 O O . CYS B 1 75 ? 4.5 -20.469 -18.75 1 95.94 75 CYS B O 1
ATOM 1645 N N . ASN B 1 76 ? 3.936 -20.578 -16.625 1 95.81 76 ASN B N 1
ATOM 1646 C CA . ASN B 1 76 ? 3.512 -21.969 -16.812 1 95.81 76 ASN B CA 1
ATOM 1647 C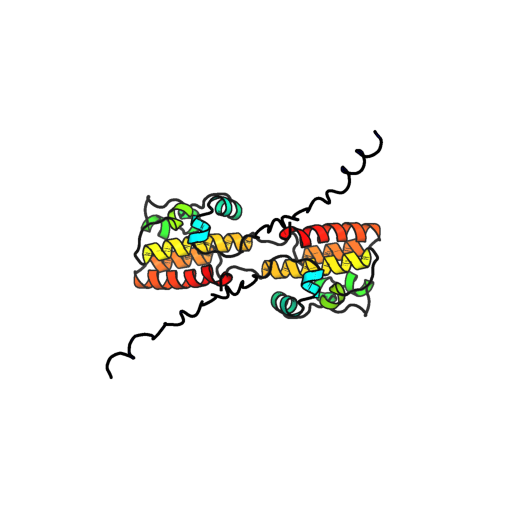 C . ASN B 1 76 ? 2.523 -22.094 -17.969 1 95.81 76 ASN B C 1
ATOM 1649 O O . ASN B 1 76 ? 1.639 -21.25 -18.125 1 95.81 76 ASN B O 1
ATOM 1653 N N . THR B 1 77 ? 2.598 -23.188 -18.75 1 93.44 77 THR B N 1
ATOM 1654 C CA . THR B 1 77 ? 1.832 -23.328 -19.969 1 93.44 77 THR B CA 1
ATOM 1655 C C . THR B 1 77 ? 0.656 -24.281 -19.781 1 93.44 77 THR B C 1
ATOM 1657 O O . THR B 1 77 ? -0.096 -24.562 -20.719 1 93.44 77 THR B O 1
ATOM 1660 N N . ARG B 1 78 ? 0.542 -24.781 -18.688 1 94.69 78 ARG B N 1
ATOM 1661 C CA . ARG B 1 78 ? -0.613 -25.625 -18.391 1 94.69 78 ARG B CA 1
ATOM 1662 C C . ARG B 1 78 ? -1.915 -24.844 -18.578 1 94.69 78 ARG B C 1
ATOM 1664 O O . ARG B 1 78 ? -2.037 -23.703 -18.125 1 94.69 78 ARG B O 1
ATOM 1671 N N . THR B 1 79 ? -2.93 -25.453 -19.219 1 95.62 79 THR B N 1
ATOM 1672 C CA . THR B 1 79 ? -4.148 -24.719 -19.562 1 95.62 79 THR B CA 1
ATOM 1673 C C . THR B 1 79 ? -5.324 -25.219 -1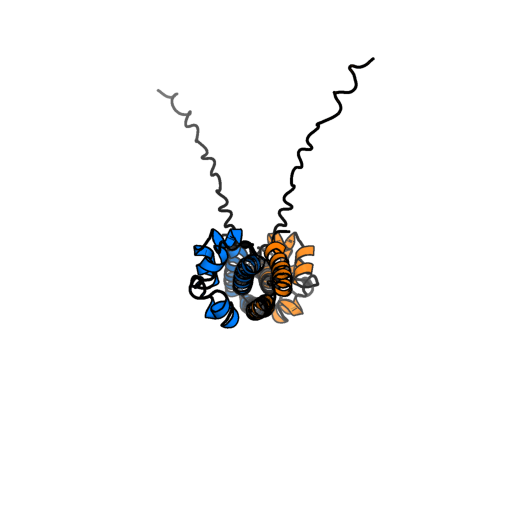8.719 1 95.62 79 THR B C 1
ATOM 1675 O O . THR B 1 79 ? -6.461 -24.781 -18.906 1 95.62 79 THR B O 1
ATOM 1678 N N . ASP B 1 80 ? -5.164 -26.188 -17.844 1 96.88 80 ASP B N 1
ATOM 1679 C CA . ASP B 1 80 ? -6.238 -26.688 -16.984 1 96.88 80 ASP B CA 1
ATOM 1680 C C . ASP B 1 80 ? -6.414 -25.797 -15.758 1 96.88 80 ASP B C 1
ATOM 1682 O O . ASP B 1 80 ? -5.77 -24.75 -15.641 1 96.88 80 ASP B O 1
ATOM 1686 N N . CYS B 1 81 ? -7.312 -26.156 -14.844 1 97.62 81 CYS B N 1
ATOM 1687 C CA . CYS B 1 81 ? -7.633 -25.344 -13.68 1 97.62 81 CYS B CA 1
ATOM 1688 C C . CYS B 1 81 ? -6.441 -25.25 -12.734 1 97.62 81 CYS B C 1
ATOM 1690 O O . CYS B 1 81 ? -6.293 -24.266 -12.008 1 97.62 81 CYS B O 1
ATOM 1692 N N . TYR B 1 82 ? -5.535 -26.281 -12.68 1 97.94 82 TYR B N 1
ATOM 1693 C CA . TYR B 1 82 ? -4.348 -26.203 -11.836 1 97.94 82 TYR B CA 1
ATOM 1694 C C . TYR B 1 82 ? -3.361 -25.172 -12.367 1 97.94 82 TYR B C 1
ATOM 1696 O O . TYR B 1 82 ? -2.701 -24.484 -11.594 1 97.94 82 TYR B O 1
ATOM 1704 N N . GLY B 1 83 ? -3.217 -25.125 -13.727 1 97.94 83 GLY B N 1
ATOM 1705 C CA . GLY B 1 83 ? -2.402 -24.094 -14.328 1 97.94 83 GLY B CA 1
ATOM 1706 C C . GLY B 1 83 ? -2.887 -22.688 -14 1 97.94 83 GLY B C 1
ATOM 1707 O O . GLY B 1 83 ? -2.088 -21.812 -13.664 1 97.94 83 GLY B O 1
ATOM 1708 N N . ASP B 1 84 ? -4.16 -22.438 -14.109 1 97.94 84 ASP B N 1
ATOM 1709 C CA . ASP B 1 84 ? -4.758 -21.156 -13.758 1 97.94 84 ASP B CA 1
ATOM 1710 C C . ASP B 1 84 ? -4.492 -20.812 -12.289 1 97.94 84 ASP B C 1
ATOM 1712 O O . ASP B 1 84 ? -4.148 -19.672 -11.969 1 97.94 84 ASP B O 1
ATOM 1716 N N . LEU B 1 85 ? -4.727 -21.766 -11.422 1 98.56 85 LEU B N 1
ATOM 1717 C CA . LEU B 1 85 ? -4.496 -21.578 -9.992 1 98.56 85 LEU B CA 1
ATOM 1718 C C . LEU B 1 85 ? -3.059 -21.141 -9.734 1 98.56 85 LEU B C 1
ATOM 1720 O O . LEU B 1 85 ? -2.82 -20.219 -8.945 1 98.56 85 LEU B O 1
ATOM 1724 N N . LEU B 1 86 ? -2.16 -21.781 -10.383 1 98.38 86 LEU B N 1
ATOM 1725 C CA . LEU B 1 86 ? -0.746 -21.484 -10.195 1 98.38 86 LEU B CA 1
ATOM 1726 C C . LEU B 1 86 ? -0.431 -20.062 -10.656 1 98.38 86 LEU B C 1
ATOM 1728 O O . LEU B 1 86 ? 0.259 -19.312 -9.953 1 98.38 86 LEU B O 1
ATOM 1732 N N . ARG B 1 87 ? -0.891 -19.656 -11.789 1 98.19 87 ARG B N 1
ATOM 1733 C CA . ARG B 1 87 ? -0.657 -18.312 -12.312 1 98.19 87 ARG B CA 1
ATOM 1734 C C . ARG B 1 87 ? -1.296 -17.266 -11.422 1 98.19 87 ARG B C 1
ATOM 1736 O O . ARG B 1 87 ? -0.649 -16.281 -11.055 1 98.19 87 ARG B O 1
ATOM 1743 N N . GLU B 1 88 ? -2.527 -17.453 -11.039 1 97.81 88 GLU B N 1
ATOM 1744 C CA . GLU B 1 88 ? -3.236 -16.5 -10.188 1 97.81 88 GLU B CA 1
ATOM 1745 C C . GLU B 1 88 ? -2.646 -16.469 -8.781 1 97.81 88 GLU B C 1
ATOM 1747 O O . GLU B 1 88 ? -2.58 -15.414 -8.148 1 97.81 88 GLU B O 1
ATOM 1752 N N . GLY B 1 89 ? -2.213 -17.656 -8.281 1 98.19 89 GLY B N 1
ATOM 1753 C CA . GLY B 1 89 ? -1.561 -17.719 -6.984 1 98.19 89 GLY B CA 1
ATOM 1754 C C . GLY B 1 89 ? -0.242 -16.969 -6.945 1 98.19 89 GLY B C 1
ATOM 1755 O O . GLY B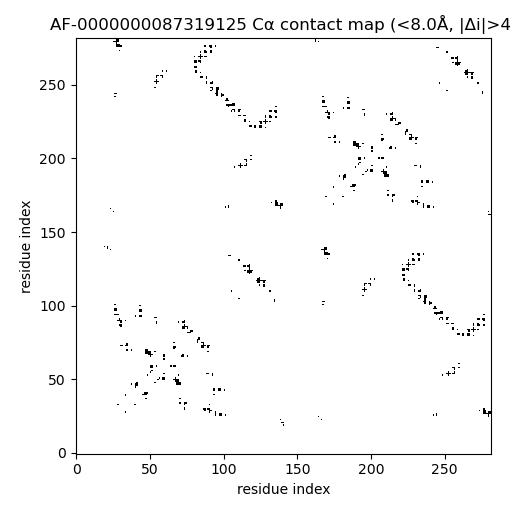 1 89 ? 0.035 -16.25 -5.988 1 98.19 89 GLY B O 1
ATOM 1756 N N . ALA B 1 90 ? 0.513 -17.109 -7.945 1 97.94 90 ALA B N 1
ATOM 1757 C CA . ALA B 1 90 ? 1.797 -16.422 -8.023 1 97.94 90 ALA B CA 1
ATOM 1758 C C . ALA B 1 90 ? 1.604 -14.898 -8.047 1 97.94 90 ALA B C 1
ATOM 1760 O O . ALA B 1 90 ? 2.256 -14.172 -7.293 1 97.94 90 ALA B O 1
ATOM 1761 N N . ALA B 1 91 ? 0.727 -14.484 -8.859 1 96.5 91 ALA B N 1
ATOM 1762 C CA . ALA B 1 91 ? 0.439 -13.055 -8.93 1 96.5 91 ALA B CA 1
ATOM 1763 C C . ALA B 1 91 ? -0.078 -12.539 -7.586 1 96.5 91 ALA B C 1
ATOM 1765 O O . ALA B 1 91 ? 0.345 -11.477 -7.117 1 96.5 91 ALA B O 1
ATOM 1766 N N . ALA B 1 92 ? -0.968 -13.25 -6.969 1 95.5 92 ALA B N 1
ATOM 1767 C CA . ALA B 1 92 ? -1.547 -12.836 -5.691 1 95.5 92 ALA B CA 1
ATOM 1768 C C . ALA B 1 92 ? -0.47 -12.719 -4.617 1 95.5 92 ALA B C 1
ATOM 1770 O O . ALA B 1 92 ? -0.491 -11.781 -3.811 1 95.5 92 ALA B O 1
ATOM 1771 N N . TYR B 1 93 ? 0.457 -13.625 -4.617 1 95.75 93 TYR B N 1
ATOM 1772 C CA . TYR B 1 93 ? 1.556 -13.57 -3.658 1 95.75 93 TYR B CA 1
ATOM 1773 C C . TYR B 1 93 ? 2.391 -12.312 -3.852 1 95.75 93 TYR B C 1
ATOM 1775 O O . TYR B 1 93 ? 2.701 -11.609 -2.887 1 95.75 93 TYR B O 1
ATOM 1783 N N . ILE B 1 94 ? 2.76 -12.07 -5.059 1 92.81 94 ILE B N 1
ATOM 1784 C CA . ILE B 1 94 ? 3.562 -10.891 -5.363 1 92.81 94 ILE B CA 1
ATOM 1785 C C . ILE B 1 94 ? 2.801 -9.625 -4.961 1 92.81 94 ILE B C 1
ATOM 1787 O O . ILE B 1 94 ? 3.365 -8.727 -4.336 1 92.81 94 ILE B O 1
ATOM 1791 N N . ASN B 1 95 ? 1.546 -9.555 -5.285 1 89.31 95 ASN B N 1
ATOM 1792 C CA . ASN B 1 95 ? 0.716 -8.414 -4.91 1 89.31 95 ASN B CA 1
ATOM 1793 C C . ASN B 1 95 ? 0.69 -8.211 -3.4 1 89.31 95 ASN B C 1
ATOM 1795 O O . ASN B 1 95 ? 0.733 -7.074 -2.922 1 89.31 95 ASN B O 1
ATOM 1799 N N . ALA B 1 96 ? 0.572 -9.328 -2.67 1 88.56 96 ALA B N 1
ATOM 1800 C CA . ALA B 1 96 ? 0.534 -9.258 -1.211 1 88.56 96 ALA B CA 1
ATOM 1801 C C . ALA B 1 96 ? 1.816 -8.641 -0.658 1 88.56 96 ALA B C 1
ATOM 1803 O O . ALA B 1 96 ? 1.771 -7.793 0.236 1 88.56 96 ALA B O 1
ATOM 1804 N N . ILE B 1 97 ? 2.918 -9.062 -1.211 1 87.31 97 ILE B N 1
ATOM 1805 C CA . ILE B 1 97 ? 4.203 -8.555 -0.747 1 87.31 97 ILE B CA 1
ATOM 1806 C C . ILE B 1 97 ? 4.371 -7.102 -1.182 1 87.31 97 ILE B C 1
ATOM 1808 O O . ILE B 1 97 ? 4.824 -6.262 -0.4 1 87.31 97 ILE B O 1
ATOM 1812 N N . ALA B 1 98 ? 4.082 -6.891 -2.459 1 82.81 98 ALA B N 1
ATOM 1813 C CA . ALA B 1 98 ? 4.207 -5.543 -3.006 1 82.81 98 ALA B CA 1
ATOM 1814 C C . ALA B 1 98 ? 3.387 -4.543 -2.195 1 82.81 98 ALA B C 1
ATOM 1816 O O . ALA B 1 98 ? 3.84 -3.428 -1.93 1 82.81 98 ALA B O 1
ATOM 1817 N N . ALA B 1 99 ? 2.23 -4.902 -1.822 1 77.38 99 ALA B N 1
ATOM 1818 C CA . ALA B 1 99 ? 1.347 -4.027 -1.057 1 77.38 99 ALA B CA 1
ATOM 1819 C C . ALA B 1 99 ? 1.943 -3.703 0.31 1 77.38 99 ALA B C 1
ATOM 1821 O O . ALA B 1 99 ? 1.784 -2.59 0.815 1 77.38 99 ALA B O 1
ATOM 1822 N N . LYS B 1 100 ? 2.527 -4.715 0.834 1 73.69 100 LYS B N 1
ATOM 1823 C CA . LYS B 1 100 ? 3.129 -4.539 2.154 1 73.69 100 LYS B CA 1
ATOM 1824 C C . LYS B 1 100 ? 4.324 -3.594 2.092 1 73.69 100 LYS B C 1
ATOM 1826 O O . LYS B 1 100 ? 4.609 -2.881 3.057 1 73.69 100 LYS B O 1
ATOM 1831 N N . LYS B 1 101 ? 4.984 -3.785 0.997 1 68.88 101 LYS B N 1
ATOM 1832 C CA . LYS B 1 101 ? 6.199 -2.986 0.852 1 68.88 101 LYS B CA 1
ATOM 1833 C C . LYS B 1 101 ? 5.863 -1.531 0.533 1 68.88 101 LYS B C 1
ATOM 1835 O O . LYS B 1 101 ? 6.66 -0.631 0.814 1 68.88 101 LYS B O 1
ATOM 1840 N N . GLU B 1 102 ? 4.793 -1.411 -0.228 1 61.88 102 GLU B N 1
ATOM 1841 C CA . GLU B 1 102 ? 4.434 -0.028 -0.525 1 61.88 102 GLU B CA 1
ATOM 1842 C C . GLU B 1 102 ? 4.02 0.72 0.74 1 61.88 102 GLU B C 1
ATOM 1844 O O . GLU B 1 102 ? 2.982 0.424 1.333 1 61.88 102 GLU B O 1
ATOM 1849 N N . LYS B 1 103 ? 5.008 1.074 1.404 1 67.12 103 LYS B N 1
ATOM 1850 C CA . LYS B 1 103 ? 4.809 1.802 2.654 1 67.12 103 LYS B CA 1
ATOM 1851 C C . LYS B 1 103 ? 5.184 3.273 2.5 1 67.12 103 LYS B C 1
ATOM 1853 O O . LYS B 1 103 ? 6.07 3.613 1.713 1 67.12 103 LYS B O 1
ATOM 1858 N N . PHE B 1 104 ? 4.34 4.129 2.83 1 79.5 104 PHE B N 1
ATOM 1859 C CA . PHE B 1 104 ? 4.73 5.516 3.059 1 79.5 104 PHE B CA 1
ATOM 1860 C C . PHE B 1 104 ? 5.922 5.59 4.004 1 79.5 104 PHE B C 1
ATOM 1862 O O . PHE B 1 104 ? 6.121 4.707 4.84 1 79.5 104 PHE B O 1
ATOM 1869 N N . ALA B 1 105 ? 6.812 6.57 3.723 1 83.31 105 ALA B N 1
ATOM 1870 C CA . ALA B 1 105 ? 8.102 6.684 4.391 1 83.31 105 ALA B CA 1
ATOM 1871 C C . ALA B 1 105 ? 7.934 6.766 5.906 1 83.31 105 ALA B C 1
ATOM 1873 O O . ALA B 1 105 ? 8.828 6.375 6.66 1 83.31 105 ALA B O 1
ATOM 1874 N N . TYR B 1 106 ? 6.734 7.223 6.34 1 89.94 106 TYR B N 1
ATOM 1875 C CA . TYR B 1 106 ? 6.5 7.434 7.766 1 89.94 106 TYR B CA 1
ATOM 1876 C C . TYR B 1 106 ? 5.219 6.734 8.211 1 89.94 106 TYR B C 1
ATOM 1878 O O . TYR B 1 106 ? 4.258 6.633 7.445 1 89.94 106 TYR B O 1
ATOM 1886 N N . THR B 1 107 ? 5.305 6.27 9.43 1 89 107 THR B N 1
ATOM 1887 C CA . THR B 1 107 ? 4.055 5.855 10.062 1 89 107 THR B CA 1
ATOM 1888 C C . THR B 1 107 ? 3.273 7.066 10.57 1 89 107 THR B C 1
ATOM 1890 O O . THR B 1 107 ? 3.824 8.164 10.68 1 89 107 THR B O 1
ATOM 1893 N N . ALA B 1 108 ? 1.961 6.875 10.875 1 93.25 108 ALA B N 1
ATOM 1894 C CA . ALA B 1 108 ? 1.143 7.945 11.438 1 93.25 108 ALA B CA 1
ATOM 1895 C C . ALA B 1 108 ? 1.76 8.492 12.727 1 93.25 108 ALA B C 1
ATOM 1897 O O . ALA B 1 108 ? 1.772 9.703 12.945 1 93.25 108 ALA B O 1
ATOM 1898 N N . TYR B 1 109 ? 2.266 7.633 13.539 1 93.75 109 TYR B N 1
ATOM 1899 C CA . TYR B 1 109 ? 2.881 8.023 14.805 1 93.75 109 TYR B CA 1
ATOM 1900 C C . TYR B 1 109 ? 4.129 8.867 14.562 1 93.75 109 TYR B C 1
ATOM 1902 O O . TYR B 1 109 ? 4.336 9.883 15.227 1 93.75 109 TYR B O 1
ATOM 1910 N N . GLN B 1 110 ? 4.895 8.477 13.609 1 95 110 GLN B N 1
ATOM 1911 C CA . GLN B 1 110 ? 6.109 9.219 13.281 1 95 110 GLN B CA 1
ATOM 1912 C C . GLN B 1 110 ? 5.773 10.609 12.75 1 95 110 GLN B C 1
ATOM 1914 O O . GLN B 1 110 ? 6.477 11.578 13.039 1 95 110 GLN B O 1
ATOM 1919 N N . VAL B 1 111 ? 4.754 10.766 11.969 1 97.62 111 VAL B N 1
ATOM 1920 C CA . VAL B 1 111 ? 4.32 12.062 11.461 1 97.62 111 VAL B CA 1
ATOM 1921 C C . VAL B 1 111 ? 3.932 12.977 12.617 1 97.62 111 VAL B C 1
ATOM 1923 O O . VAL B 1 111 ? 4.332 14.141 12.664 1 97.62 111 VAL B O 1
ATOM 1926 N N . LYS B 1 112 ? 3.17 12.398 13.578 1 97.06 112 LYS B N 1
ATOM 1927 C CA . LYS B 1 112 ? 2.758 13.148 14.758 1 97.06 112 LYS B CA 1
ATOM 1928 C C . LYS B 1 112 ? 3.967 13.68 15.516 1 97.06 112 LYS B C 1
ATOM 1930 O O . LYS B 1 112 ? 3.992 14.852 15.906 1 97.06 112 LYS B O 1
ATOM 1935 N N . GLU B 1 113 ? 4.934 12.883 15.68 1 97.62 113 GLU B N 1
ATOM 1936 C CA . GLU B 1 113 ? 6.145 13.289 16.375 1 97.62 113 GLU B CA 1
ATOM 1937 C C . GLU B 1 113 ? 6.91 14.344 15.594 1 97.62 113 GLU B C 1
ATOM 1939 O O . GLU B 1 113 ? 7.449 15.289 16.172 1 97.62 113 GLU B O 1
ATOM 1944 N N . CYS B 1 114 ? 6.973 14.203 14.328 1 98 114 CYS B N 1
ATOM 1945 C CA . CYS B 1 114 ? 7.637 15.164 13.461 1 98 114 CYS B CA 1
ATOM 1946 C C . CYS B 1 114 ? 7.004 16.547 13.594 1 98 114 CYS B C 1
ATOM 1948 O O . CYS B 1 114 ? 7.711 17.547 13.68 1 98 114 CYS B O 1
ATOM 1950 N N . VAL B 1 115 ? 5.711 16.578 13.531 1 98.62 115 VAL B N 1
ATOM 1951 C CA . VAL B 1 115 ? 5 17.844 13.641 1 98.62 115 VAL B CA 1
ATOM 1952 C C . VAL B 1 115 ? 5.262 18.469 15.016 1 98.62 115 VAL B C 1
ATOM 1954 O O . VAL B 1 115 ? 5.52 19.672 15.125 1 98.62 115 VAL B O 1
ATOM 1957 N N . ALA B 1 116 ? 5.234 17.688 16.062 1 98.31 116 ALA B N 1
ATOM 1958 C CA . ALA B 1 116 ? 5.488 18.188 17.406 1 98.31 116 ALA B CA 1
ATOM 1959 C C . ALA B 1 116 ? 6.879 18.812 17.5 1 98.31 116 ALA B C 1
ATOM 1961 O O . ALA B 1 116 ? 7.035 19.906 18.047 1 98.31 116 ALA B O 1
ATOM 1962 N N . VAL B 1 117 ? 7.871 18.172 17.047 1 98.38 117 VAL B N 1
ATOM 1963 C CA . VAL B 1 117 ? 9.234 18.688 17.047 1 98.38 117 VAL B CA 1
ATOM 1964 C C . VAL B 1 117 ? 9.297 19.984 16.234 1 98.38 117 VAL B C 1
ATOM 1966 O O . VAL B 1 117 ? 9.953 20.938 16.656 1 98.38 117 VAL B O 1
ATOM 1969 N N . GLY B 1 118 ? 8.617 19.984 15.055 1 98.69 118 GLY B N 1
ATOM 1970 C CA . GLY B 1 118 ? 8.633 21.156 14.195 1 98.69 118 GLY B CA 1
ATOM 1971 C C . GLY B 1 118 ? 8.062 22.391 14.859 1 98.69 118 GLY B C 1
ATOM 1972 O O . GLY B 1 118 ? 8.469 23.516 14.547 1 98.69 118 GLY B O 1
ATOM 1973 N N . LEU B 1 119 ? 7.215 22.203 15.766 1 98.12 119 LEU B N 1
ATOM 1974 C CA . LEU B 1 119 ? 6.516 23.328 16.359 1 98.12 119 LEU B CA 1
ATOM 1975 C C . LEU B 1 119 ? 7.348 23.953 17.469 1 98.12 119 LEU B C 1
ATOM 1977 O O . LEU B 1 119 ? 6.961 24.984 18.047 1 98.12 119 LEU B O 1
ATOM 1981 N N . THR B 1 120 ? 8.523 23.5 17.719 1 98.12 120 THR B N 1
ATOM 1982 C CA . THR B 1 120 ? 9.344 24 18.812 1 98.12 120 THR B CA 1
ATOM 1983 C C . THR B 1 120 ? 10.109 25.25 18.406 1 98.12 120 THR B C 1
ATOM 1985 O O . THR B 1 120 ? 10.586 26 19.25 1 98.12 120 THR B O 1
ATOM 1988 N N . SER B 1 121 ? 10.406 25.531 17.141 1 98.25 121 SER B N 1
ATOM 1989 C CA . SER B 1 121 ? 11.086 26.703 16.609 1 98.25 121 SER B CA 1
ATOM 1990 C C . SER B 1 121 ? 10.836 26.859 15.117 1 98.25 121 SER B C 1
ATOM 1992 O O . SER B 1 121 ? 10.43 25.906 14.453 1 98.25 121 SER B O 1
ATOM 1994 N N . GLU B 1 122 ? 11.117 28.031 14.648 1 97.81 122 GLU B N 1
ATOM 1995 C CA . GLU B 1 122 ? 10.977 28.266 13.219 1 97.81 122 GLU B CA 1
ATOM 1996 C C . GLU B 1 122 ? 11.93 27.406 12.406 1 97.81 122 GLU B C 1
ATOM 1998 O O . GLU B 1 122 ? 11.57 26.891 11.344 1 97.81 122 GLU B O 1
ATOM 2003 N N . PHE B 1 123 ? 13.086 27.312 12.93 1 97.88 123 PHE B N 1
ATOM 2004 C CA . PHE B 1 123 ? 14.078 26.484 12.258 1 97.88 123 PHE B CA 1
ATOM 2005 C C . PHE B 1 123 ? 13.633 25.031 12.195 1 97.88 123 PHE B C 1
ATOM 2007 O O . PHE B 1 123 ? 13.703 24.391 11.148 1 97.88 123 PHE B O 1
ATOM 2014 N N . ALA B 1 124 ? 13.125 24.562 13.281 1 98.38 124 ALA B N 1
ATOM 2015 C CA . ALA B 1 124 ? 12.648 23.172 13.336 1 98.38 124 ALA B CA 1
ATOM 2016 C C . ALA B 1 124 ? 11.438 22.984 12.43 1 98.38 124 ALA B C 1
ATOM 2018 O O . ALA B 1 124 ? 11.297 21.938 11.781 1 98.38 124 ALA B O 1
ATOM 2019 N N . ALA B 1 125 ? 10.578 23.984 12.422 1 98.56 125 ALA B N 1
ATOM 2020 C CA . ALA B 1 125 ? 9.391 23.906 11.57 1 98.56 125 ALA B CA 1
ATOM 2021 C C . ALA B 1 125 ? 9.781 23.781 10.102 1 98.56 125 ALA B C 1
ATOM 2023 O O . ALA B 1 125 ? 9.258 22.922 9.391 1 98.56 125 ALA B O 1
ATOM 2024 N N . ALA B 1 126 ? 10.664 24.594 9.672 1 98.25 126 ALA B N 1
ATOM 2025 C CA . ALA B 1 126 ? 11.117 24.547 8.289 1 98.25 126 ALA B CA 1
ATOM 2026 C C . ALA B 1 126 ? 11.773 23.219 7.957 1 98.25 126 ALA B C 1
ATOM 2028 O O . ALA B 1 126 ? 11.531 22.641 6.891 1 98.25 126 ALA B O 1
ATOM 2029 N N . ALA B 1 127 ? 12.578 22.734 8.828 1 98.31 127 ALA B N 1
ATOM 2030 C CA . ALA B 1 127 ? 13.289 21.484 8.602 1 98.31 127 ALA B CA 1
ATOM 2031 C C . ALA B 1 127 ? 12.312 20.312 8.516 1 98.31 127 ALA B C 1
ATOM 2033 O O . ALA B 1 127 ? 12.414 19.484 7.609 1 98.31 127 ALA B O 1
ATOM 2034 N N . GLN B 1 128 ? 11.43 20.219 9.5 1 98.12 128 GLN B N 1
ATOM 2035 C CA . GLN B 1 128 ? 10.469 19.109 9.508 1 98.12 128 GLN B CA 1
ATOM 2036 C C . GLN B 1 128 ? 9.531 19.203 8.312 1 98.12 128 GLN B C 1
ATOM 2038 O O . GLN B 1 128 ? 9.156 18.172 7.738 1 98.12 128 GLN B O 1
ATOM 2043 N N . ALA B 1 129 ? 9.117 20.406 7.949 1 98.31 129 ALA B N 1
ATOM 2044 C CA . ALA B 1 129 ? 8.266 20.578 6.773 1 98.31 129 ALA B CA 1
ATOM 2045 C C . ALA B 1 129 ? 8.961 20.062 5.516 1 98.31 129 ALA B C 1
ATOM 2047 O O . ALA B 1 129 ? 8.344 19.391 4.688 1 98.31 129 ALA B O 1
ATOM 2048 N N . ALA B 1 130 ? 10.164 20.344 5.363 1 96.88 130 ALA B N 1
ATOM 2049 C CA . ALA B 1 130 ? 10.93 19.906 4.199 1 96.88 130 ALA B CA 1
ATOM 2050 C C . ALA B 1 130 ? 11.031 18.391 4.145 1 96.88 130 ALA B C 1
ATOM 2052 O O . ALA B 1 130 ? 10.922 17.797 3.068 1 96.88 130 ALA B O 1
ATOM 2053 N N . MET B 1 131 ? 11.234 17.781 5.246 1 96.56 131 MET B N 1
ATOM 2054 C CA . MET B 1 131 ? 11.32 16.328 5.324 1 96.56 131 MET B CA 1
ATOM 2055 C C . MET B 1 131 ? 10 15.68 4.906 1 96.56 131 MET B C 1
ATOM 2057 O O . MET B 1 131 ? 9.984 14.742 4.109 1 96.56 131 MET B O 1
ATOM 2061 N N . LEU B 1 132 ? 8.977 16.141 5.457 1 96.88 132 LEU B N 1
ATOM 2062 C CA . LEU B 1 132 ? 7.66 15.586 5.145 1 96.88 132 LEU B CA 1
ATOM 2063 C C . LEU B 1 132 ? 7.281 15.867 3.693 1 96.88 132 LEU B C 1
ATOM 2065 O O . LEU B 1 132 ? 6.648 15.039 3.039 1 96.88 132 LEU B O 1
ATOM 2069 N N . LYS B 1 133 ? 7.676 17.047 3.242 1 95.56 133 LYS B N 1
ATOM 2070 C CA . LYS B 1 133 ? 7.426 17.406 1.849 1 95.56 133 LYS B CA 1
ATOM 2071 C C . LYS B 1 133 ? 8.102 16.422 0.898 1 95.56 133 LYS B C 1
ATOM 2073 O O . LYS B 1 133 ? 7.496 15.969 -0.071 1 95.56 133 LYS B O 1
ATOM 2078 N N . LYS B 1 134 ? 9.258 16.094 1.184 1 91.5 134 LYS B N 1
ATOM 2079 C CA . LYS B 1 134 ? 9.977 15.117 0.364 1 91.5 134 LYS B CA 1
ATOM 2080 C C . LYS B 1 134 ? 9.219 13.797 0.288 1 91.5 134 LYS B C 1
ATOM 2082 O O . LYS B 1 134 ? 9.086 13.211 -0.79 1 91.5 134 LYS B O 1
ATOM 2087 N N . ALA B 1 135 ? 8.773 13.352 1.384 1 89.81 135 ALA B N 1
ATOM 2088 C CA . ALA B 1 135 ? 8.047 12.086 1.437 1 89.81 135 ALA B CA 1
ATOM 2089 C C . ALA B 1 135 ? 6.723 12.18 0.684 1 89.81 135 ALA B C 1
ATOM 2091 O O . ALA B 1 135 ? 6.328 11.25 -0.021 1 89.81 135 ALA B O 1
ATOM 2092 N N . ASN B 1 136 ? 6.008 13.211 0.827 1 90.75 136 ASN B N 1
ATOM 2093 C CA . ASN B 1 136 ? 4.707 13.398 0.191 1 90.75 136 ASN B CA 1
ATOM 2094 C C . ASN B 1 136 ? 4.828 13.438 -1.33 1 90.75 136 ASN B C 1
ATOM 2096 O O . ASN B 1 136 ? 3.891 13.07 -2.039 1 90.75 136 ASN B O 1
ATOM 2100 N N . TYR B 1 137 ? 5.984 13.859 -1.732 1 82.44 137 TYR B N 1
ATOM 2101 C CA . TYR B 1 137 ? 6.156 14.078 -3.164 1 82.44 137 TYR B CA 1
ATOM 2102 C C . TYR B 1 137 ? 6.941 12.93 -3.797 1 82.44 137 TYR B C 1
ATOM 2104 O O . TYR B 1 137 ? 7.215 12.945 -5 1 82.44 137 TYR B O 1
ATOM 2112 N N . ALA B 1 138 ? 7.426 12.078 -2.893 1 68.06 138 ALA B N 1
ATOM 2113 C CA . ALA B 1 138 ? 8.211 10.953 -3.396 1 68.06 138 ALA B CA 1
ATOM 2114 C C . ALA B 1 138 ? 7.41 10.125 -4.398 1 68.06 138 ALA B C 1
ATOM 2116 O O . ALA B 1 138 ? 7.98 9.477 -5.273 1 68.06 138 ALA B O 1
ATOM 2117 N N . CYS B 1 139 ? 6.289 9.781 -4.062 1 51.06 139 CYS B N 1
ATOM 2118 C CA . CYS B 1 139 ? 5.641 8.938 -5.059 1 51.06 139 CYS B CA 1
ATOM 2119 C C . CYS B 1 139 ? 5.469 9.688 -6.375 1 51.06 139 CYS B C 1
ATOM 2121 O O . CYS B 1 139 ? 5.082 9.094 -7.387 1 51.06 139 CYS B O 1
ATOM 2123 N N . HIS B 1 140 ? 5.559 11.008 -6.43 1 41.34 140 HIS B N 1
ATOM 2124 C CA . HIS B 1 140 ? 5.348 11.766 -7.656 1 41.34 140 HIS B CA 1
ATOM 2125 C C . HIS B 1 140 ? 6.637 11.883 -8.461 1 41.34 140 HIS B C 1
ATOM 2127 O O . HIS B 1 140 ? 6.617 12.312 -9.617 1 41.34 140 HIS B O 1
ATOM 2133 N N . TYR B 1 141 ? 7.785 11.641 -7.855 1 33.66 141 TYR B N 1
ATOM 2134 C CA . TYR B 1 141 ? 8.953 11.617 -8.734 1 33.66 141 TYR B CA 1
ATOM 2135 C C . TYR B 1 141 ? 9.359 10.188 -9.055 1 33.66 141 TYR B C 1
ATOM 2137 O O . TYR B 1 141 ? 9.164 9.281 -8.242 1 33.66 141 TYR B O 1
#

Radius of gyration: 26.18 Å; Cα contacts (8 Å, |Δi|>4): 415; chains: 2; bounding box: 66×76×78 Å

Sequence (282 aa):
MEEEAAAAATEEEAAVTHRHQHRRRPATADPAYWKGHPEKIIDCIGNLGSILGSLGEVCHAFFGSKIHTLQDALCNTRTDCYGDLLREGAAAYINAIAAKKEKFAYTAYQVKECVAVGLTSEFAAAAQAAMLKKANYACHYMEEEAAAAATEEEAAVTHRHQHRRRPATADPAYWKGHPEKIIDCIGNLGSILGSLGEVCHAFFGSKIHTLQDALCNTRTDCYGDLLREGAAAYINAIAAKKEKFAYTAYQVKECVAVGLTSEFAAAAQAAMLKKANYACHY

Secondary structure (DSSP, 8-state):
--STTS--------------------SS--HHHHHT-HHHHHHHHSSS-BHHHHHHHHHHHHHGGG--BHHHHHH----SHHHHHHHHHHHHHHHHHHHHH---SS-HHHHHHHHHHHTT-HHHHHHHHHHHHHHHHHTT-/--GGGGGGS-----------------SS--HHHHHT-HHHHHHHHSSS-BHHHHHHHHHHHHHGGG--BHHHHHH----SHHHHHHHHHHHHHHHHHHHHH---SS-HHHHHHHHHHHTT-HHHHHHHHHHHHHHHHHTT-

InterPro domains:
  IPR039923 Protodermal factor 1 [PTHR33210] (32-139)
  IPR060619 Protodermal factor 1, C-terminal domain [PF27764] (32-136)

Solvent-accessible surface area (backbone atoms only — not comparable to full-atom values): 15129 Å² total; per-residue (Å²): 140,77,76,84,64,74,79,74,75,78,78,76,73,78,73,70,74,72,68,66,68,58,71,65,71,65,55,42,45,39,37,69,58,52,56,74,32,63,67,58,43,25,70,53,70,71,42,62,47,46,28,50,82,56,43,25,64,65,46,33,63,72,63,36,93,78,42,56,29,34,59,43,32,39,63,52,79,55,83,52,43,62,36,47,22,41,17,24,40,36,26,37,33,50,20,18,43,30,15,65,61,51,52,47,92,43,52,46,67,53,40,21,52,44,50,44,56,14,71,74,40,68,68,39,8,42,53,42,21,52,54,36,41,50,54,22,42,43,64,71,93,139,80,76,75,70,72,79,69,70,78,78,74,73,80,74,72,74,71,69,64,67,51,69,63,72,65,55,41,45,40,37,69,58,51,56,74,31,62,68,57,44,25,70,54,71,71,42,62,48,45,28,51,82,56,42,25,63,65,46,34,63,72,63,36,92,78,42,57,29,36,58,43,31,38,62,52,80,56,83,52,45,62,35,45,24,40,18,25,42,36,25,38,30,51,19,19,44,30,14,66,62,50,54,48,93,43,52,45,67,52,40,22,51,42,50,46,56,13,71,72,39,68,68,38,8,41,52,42,22,52,55,35,41,50,54,22,42,44,61,67,91

Foldseek 3Di:
DPPPPDPPVPPPPPPPVPQVVVVPPDLADALVVCLVCQVVLCVQPVHQAFCCRQVHDVLCVVVDPQGTGLNSLSVPPDDDPVSVCSSRSSRVSSSVSSNVPPDQPDDPVRLVVQCVQLVPDVVSVVVSVVVVVCRVCVVSD/DPPPPPPPDDPPPPPPVVQCCVVPPDLADALVVCLVCQVVLCVQPVHQAFCCRQVHDVLCVVVDPQGTGLNSLSVPDDDDPVSVCSSRSSRVSSSVSSNVPPDQPDDPVRLVVQCVQLVPDVVSVVVSVVVVVCSVCVSSD

Organism: Triticum turgidum subsp. durum (NCBI:txid4567)